Protein AF-A0A133Y634-F1 (afdb_monomer_lite)

Foldseek 3Di:
DDDDDDPPDPPPDFFFEFEPFQVQQVVLLVLVCLLVVDPLQVQVNVQQDDDGGTTDQRDPVSVCVSCVVPDDDPLRVLVSLLVNCRGGPRFYQYEYEAEVFAWDDPVRLVQVQVQLCVVPVVVSRSVVLWDWDQDPVRDIDTTDHPVSQCVVFNQKDKAADPRWIYIYGYDDDDLVSSLRCQLHRRQQGHCSPVVHDPLLSLLLSLLSSLSSCVSNVHDHDPCCVGVCRVSRDPSPDHHDRD

Structure (mmCIF, N/CA/C/O backbone):
data_AF-A0A133Y634-F1
#
_entry.id   AF-A0A133Y634-F1
#
loop_
_atom_site.group_PDB
_atom_site.id
_atom_site.type_symbol
_atom_site.label_atom_id
_atom_site.label_alt_id
_atom_site.label_comp_id
_atom_site.label_asym_id
_atom_site.label_entity_id
_atom_site.label_seq_id
_atom_site.pdbx_PDB_ins_code
_atom_site.Cartn_x
_atom_site.Cartn_y
_atom_site.Cartn_z
_atom_site.occupancy
_atom_site.B_iso_or_equiv
_atom_site.auth_seq_id
_atom_site.auth_comp_id
_atom_site.auth_asym_id
_atom_site.auth_atom_id
_atom_site.pdbx_PDB_model_num
ATOM 1 N N . ASN A 1 1 ? 17.741 27.604 36.434 1.00 35.81 1 ASN A N 1
ATOM 2 C CA . ASN A 1 1 ? 18.240 27.546 35.042 1.00 35.81 1 ASN A CA 1
ATOM 3 C C . ASN A 1 1 ? 18.852 26.186 34.753 1.00 35.81 1 ASN A C 1
ATOM 5 O O . ASN A 1 1 ? 20.051 26.014 34.918 1.00 35.81 1 ASN A O 1
ATOM 9 N N . LYS A 1 2 ? 18.028 25.205 34.372 1.00 33.44 2 LYS A N 1
ATOM 10 C CA . LYS A 1 2 ? 18.503 23.986 33.708 1.00 33.44 2 LYS A CA 1
ATOM 11 C C . LYS A 1 2 ? 18.069 24.103 32.255 1.00 33.44 2 LYS A C 1
ATOM 13 O O . LYS A 1 2 ? 16.879 24.191 31.979 1.00 33.44 2 LYS A O 1
ATOM 18 N N . VAL A 1 3 ? 19.063 24.231 31.389 1.00 32.00 3 VAL A N 1
ATOM 19 C CA . VAL A 1 3 ? 18.927 24.340 29.939 1.00 32.00 3 VAL A CA 1
ATOM 20 C C . VAL A 1 3 ? 18.350 23.020 29.429 1.00 32.00 3 VAL A C 1
ATOM 22 O O . VAL A 1 3 ? 18.918 21.959 29.684 1.00 32.00 3 VAL A O 1
ATOM 25 N N . LEU A 1 4 ? 17.186 23.094 28.785 1.00 33.16 4 LEU A N 1
ATOM 26 C CA . LEU A 1 4 ? 16.611 22.005 27.998 1.00 33.16 4 LEU A CA 1
ATOM 27 C C . LEU A 1 4 ? 17.455 21.850 26.724 1.00 33.16 4 LEU A C 1
ATOM 29 O O . LEU A 1 4 ? 17.816 22.873 26.141 1.00 33.16 4 LEU A O 1
ATOM 33 N N . PRO A 1 5 ? 17.790 20.628 26.283 1.00 36.97 5 PRO A N 1
ATOM 34 C CA . PRO A 1 5 ? 18.444 20.453 24.998 1.00 36.97 5 PRO A CA 1
ATOM 35 C C . PRO A 1 5 ? 17.450 20.738 23.867 1.00 36.97 5 PRO A C 1
ATOM 37 O O . PRO A 1 5 ? 16.329 20.227 23.862 1.00 36.97 5 PRO A O 1
ATOM 40 N N . ASP A 1 6 ? 17.900 21.567 22.928 1.00 36.06 6 ASP A N 1
ATOM 41 C CA . ASP A 1 6 ? 17.239 21.918 21.676 1.00 36.06 6 ASP A CA 1
ATOM 42 C C . ASP A 1 6 ? 16.708 20.680 20.941 1.00 36.06 6 ASP A C 1
ATOM 44 O O . ASP A 1 6 ? 17.472 19.876 20.406 1.00 36.06 6 ASP A O 1
ATOM 48 N N . SER A 1 7 ? 15.386 20.565 20.825 1.00 37.94 7 SER A N 1
ATOM 49 C CA . SER A 1 7 ? 14.744 19.724 19.814 1.00 37.94 7 SER A CA 1
ATOM 50 C C . SER A 1 7 ? 14.413 20.567 18.582 1.00 37.94 7 SER A C 1
ATOM 52 O O . SER A 1 7 ? 13.257 20.692 18.190 1.00 37.94 7 SER A O 1
ATOM 54 N N . ASN A 1 8 ? 15.438 21.169 17.981 1.00 40.62 8 ASN A N 1
ATOM 55 C CA . ASN A 1 8 ? 15.372 21.722 16.632 1.00 40.62 8 ASN A CA 1
ATOM 56 C C . ASN A 1 8 ? 16.410 21.006 15.775 1.00 40.62 8 ASN A C 1
ATOM 58 O O . ASN A 1 8 ? 17.458 21.541 15.432 1.00 40.62 8 ASN A O 1
ATOM 62 N N . ASN A 1 9 ? 16.091 19.762 15.431 1.00 31.31 9 ASN A N 1
ATOM 63 C CA . ASN A 1 9 ? 16.660 19.130 14.256 1.00 31.31 9 ASN A CA 1
ATOM 64 C C . ASN A 1 9 ? 15.490 18.652 13.400 1.00 31.31 9 ASN A C 1
ATOM 66 O O . ASN A 1 9 ? 15.048 17.508 13.474 1.00 31.31 9 ASN A O 1
ATOM 70 N N . SER A 1 10 ? 14.919 19.599 12.658 1.00 35.72 10 SER A N 1
ATOM 71 C CA . SER A 1 10 ? 14.041 19.311 11.536 1.00 35.72 10 SER A CA 1
ATOM 72 C C . SER A 1 10 ? 14.818 18.452 10.542 1.00 35.72 10 SER A C 1
ATOM 74 O O . SER A 1 10 ? 15.654 18.978 9.810 1.00 35.72 10 SER A O 1
ATOM 76 N N . ASP A 1 11 ? 14.562 17.149 10.517 1.00 34.59 11 ASP A N 1
ATOM 77 C CA . ASP A 1 11 ? 14.877 16.329 9.350 1.00 34.59 11 ASP A CA 1
ATOM 78 C C . ASP A 1 11 ? 13.821 16.645 8.273 1.00 34.59 11 ASP A C 1
ATOM 80 O O . ASP A 1 11 ? 12.655 16.289 8.453 1.00 34.59 11 ASP A O 1
ATOM 84 N N . PRO A 1 12 ? 14.144 17.361 7.178 1.00 42.81 12 PRO A N 1
ATOM 85 C CA . PRO A 1 12 ? 13.119 17.868 6.271 1.00 42.81 12 PRO A CA 1
ATOM 86 C C . PRO A 1 12 ? 12.678 16.855 5.201 1.00 42.81 12 PRO A C 1
ATOM 88 O O . PRO A 1 12 ? 11.914 17.238 4.311 1.00 42.81 12 PRO A O 1
ATOM 91 N N . THR A 1 13 ? 13.173 15.603 5.185 1.00 47.81 13 THR A N 1
ATOM 92 C CA . THR A 1 13 ? 13.017 14.743 3.984 1.00 47.81 13 THR A CA 1
ATOM 93 C C . THR A 1 13 ? 12.757 13.240 4.177 1.00 47.81 13 THR A C 1
ATOM 95 O O . THR A 1 13 ? 12.711 12.521 3.173 1.00 47.81 13 THR A O 1
ATOM 98 N N . GLY A 1 14 ? 12.532 12.743 5.392 1.00 45.09 14 GLY A N 1
ATOM 99 C CA . GLY A 1 14 ? 12.068 11.365 5.639 1.00 45.09 14 GLY A CA 1
ATOM 100 C C . GLY A 1 14 ? 10.771 11.343 6.446 1.00 45.09 14 GLY A C 1
ATOM 101 O O . GLY A 1 14 ? 10.411 12.379 6.992 1.00 45.09 14 GLY A O 1
ATOM 102 N N . MET A 1 15 ? 10.154 10.165 6.603 1.00 61.72 15 MET A N 1
ATOM 103 C CA . MET A 1 15 ? 9.086 9.858 7.579 1.00 61.72 15 MET A CA 1
ATOM 104 C C . MET A 1 15 ? 7.637 10.159 7.123 1.00 61.72 15 MET A C 1
ATOM 106 O O . MET A 1 15 ? 7.089 11.187 7.511 1.00 61.72 15 MET A O 1
ATOM 110 N N . GLU A 1 16 ? 7.020 9.305 6.281 1.00 81.69 16 GLU A N 1
ATOM 111 C CA . GLU A 1 16 ? 5.592 9.434 5.886 1.00 81.69 16 GLU A CA 1
ATOM 112 C C . GLU A 1 16 ? 5.073 8.298 4.973 1.00 81.69 16 GLU A C 1
ATOM 114 O O . GLU A 1 16 ? 5.822 7.689 4.201 1.00 81.69 16 GLU A O 1
ATOM 119 N N . ILE A 1 17 ? 3.742 8.144 4.932 1.00 95.31 17 ILE A N 1
ATOM 120 C CA . ILE A 1 17 ? 3.046 7.657 3.731 1.00 95.31 17 ILE A CA 1
ATOM 121 C C . ILE A 1 17 ? 2.967 8.792 2.702 1.00 95.31 17 ILE A C 1
ATOM 123 O O . ILE A 1 17 ? 2.581 9.922 3.023 1.00 95.31 17 ILE A O 1
ATOM 127 N N . ARG A 1 18 ? 3.263 8.492 1.435 1.00 95.75 18 ARG A N 1
ATOM 128 C CA . ARG A 1 18 ? 3.087 9.442 0.329 1.00 95.75 18 ARG A CA 1
ATOM 129 C C . ARG A 1 18 ? 2.609 8.768 -0.950 1.00 95.75 18 ARG A C 1
ATOM 131 O O . ARG A 1 18 ? 3.054 7.680 -1.293 1.00 95.75 18 ARG A O 1
ATOM 138 N N . GLY A 1 19 ? 1.780 9.473 -1.704 1.00 97.44 19 GLY A N 1
ATOM 139 C CA . GLY A 1 19 ? 1.535 9.136 -3.099 1.00 97.44 19 GLY A CA 1
ATOM 140 C C . GLY A 1 19 ? 2.745 9.477 -3.969 1.00 97.44 19 GLY A C 1
ATOM 141 O O . GLY A 1 19 ? 3.498 10.423 -3.679 1.00 97.44 19 GLY A O 1
ATOM 142 N N . VAL A 1 20 ? 2.935 8.741 -5.063 1.00 97.19 20 VAL A N 1
ATOM 143 C CA . VAL A 1 20 ? 3.843 9.162 -6.140 1.00 97.19 20 VAL A CA 1
ATOM 144 C C . VAL A 1 20 ? 3.370 10.504 -6.706 1.00 97.19 20 VAL A C 1
ATOM 146 O O . VAL A 1 20 ? 4.166 11.454 -6.790 1.00 97.19 20 VAL A O 1
ATOM 149 N N . THR A 1 21 ? 2.062 10.618 -6.940 1.00 97.12 21 THR A N 1
ATOM 150 C CA . THR A 1 21 ? 1.314 11.838 -7.256 1.00 97.12 21 THR A CA 1
ATOM 151 C C . THR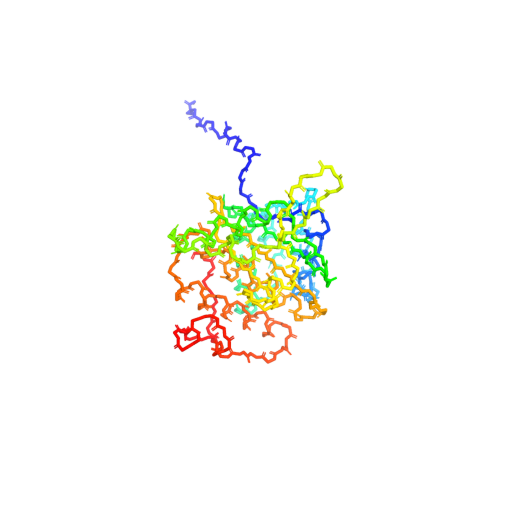 A 1 21 ? 0.392 12.259 -6.101 1.00 97.12 21 THR A C 1
ATOM 153 O O . THR A 1 21 ? 0.239 11.565 -5.096 1.00 97.12 21 THR A O 1
ATOM 156 N N . LYS A 1 22 ? -0.240 13.436 -6.224 1.00 97.12 22 LYS A N 1
ATOM 157 C CA . LYS A 1 22 ? -1.298 13.860 -5.289 1.00 97.12 22 LYS A CA 1
ATOM 158 C C . LYS A 1 22 ? -2.532 12.956 -5.385 1.00 97.12 22 LYS A C 1
ATOM 160 O O . LYS A 1 22 ? -3.117 12.658 -4.352 1.00 97.12 22 LYS A O 1
ATOM 165 N N . SER A 1 23 ? -2.875 12.513 -6.597 1.00 96.94 23 SER A N 1
ATOM 166 C CA . SER A 1 23 ? -4.019 11.629 -6.837 1.00 96.94 23 SER A CA 1
ATOM 167 C C . SER A 1 23 ? -3.840 10.299 -6.114 1.00 96.94 23 SER A C 1
ATOM 169 O O . SER A 1 23 ? -4.759 9.869 -5.436 1.00 96.94 23 SER A O 1
ATOM 171 N N . ASP A 1 24 ? -2.641 9.709 -6.146 1.00 97.44 24 ASP A N 1
ATOM 172 C CA . ASP A 1 24 ? -2.362 8.452 -5.431 1.00 97.44 24 ASP A CA 1
ATOM 173 C C . ASP A 1 24 ? -2.570 8.588 -3.916 1.00 97.44 24 ASP A C 1
ATOM 175 O O . ASP A 1 24 ? -3.093 7.695 -3.250 1.00 97.44 24 ASP A O 1
ATOM 179 N N . ALA A 1 25 ? -2.167 9.731 -3.352 1.00 97.81 25 ALA A N 1
ATOM 180 C CA . ALA A 1 25 ? -2.349 10.005 -1.932 1.00 97.81 25 ALA A CA 1
ATOM 181 C C . ALA A 1 25 ? -3.832 10.206 -1.576 1.00 97.81 25 ALA A C 1
ATOM 183 O O . ALA A 1 25 ? -4.292 9.722 -0.542 1.00 97.81 25 ALA A O 1
ATOM 184 N N . GLU A 1 26 ? -4.579 10.914 -2.426 1.00 97.62 26 GLU A N 1
ATOM 185 C CA . GLU A 1 26 ? -6.028 11.097 -2.282 1.00 97.62 26 GLU A CA 1
ATOM 186 C C . GLU A 1 26 ? -6.776 9.769 -2.422 1.00 97.62 26 GLU A C 1
ATOM 188 O O . GLU A 1 26 ? -7.716 9.509 -1.671 1.00 97.62 26 GLU A O 1
ATOM 193 N N . GLU A 1 27 ? -6.313 8.902 -3.317 1.00 96.62 27 GLU A N 1
ATOM 194 C CA . GLU A 1 27 ? -6.894 7.593 -3.553 1.00 96.62 27 GLU A CA 1
ATOM 195 C C . GLU A 1 27 ? -6.665 6.647 -2.371 1.00 96.62 27 GLU A C 1
ATOM 197 O O . GLU A 1 27 ? -7.626 6.073 -1.858 1.00 96.62 27 GLU A O 1
ATOM 202 N N . PHE A 1 28 ? -5.444 6.588 -1.829 1.00 97.56 28 PHE A N 1
ATOM 203 C CA . PHE A 1 28 ? -5.196 5.838 -0.595 1.00 97.56 28 PHE A CA 1
ATOM 204 C C . PHE A 1 28 ? -5.969 6.408 0.601 1.00 97.56 28 PHE A C 1
ATOM 206 O O . PHE A 1 28 ? -6.501 5.659 1.418 1.00 97.56 28 PHE A O 1
ATOM 213 N N . LYS A 1 29 ? -6.103 7.737 0.699 1.00 97.81 29 LYS A N 1
ATOM 214 C CA . LYS A 1 29 ? -6.944 8.356 1.733 1.00 97.81 29 LYS A CA 1
ATOM 215 C C . LYS A 1 29 ? -8.406 7.913 1.590 1.00 97.81 29 LYS A C 1
ATOM 217 O O . LYS A 1 29 ? -9.046 7.630 2.601 1.00 97.81 29 LYS A O 1
ATOM 222 N N . SER A 1 30 ? -8.934 7.837 0.369 1.00 97.12 30 SER A N 1
ATOM 223 C CA . SER A 1 30 ? -10.288 7.330 0.115 1.00 97.12 30 SER A CA 1
ATOM 224 C C . SER A 1 30 ? -10.443 5.875 0.563 1.00 97.12 30 SER A C 1
ATOM 226 O O . SER A 1 30 ? -11.443 5.540 1.198 1.00 97.12 30 SER A O 1
ATOM 228 N N . ASP A 1 31 ? -9.448 5.029 0.301 1.00 97.50 31 ASP A N 1
ATOM 229 C CA . ASP A 1 31 ? -9.450 3.627 0.734 1.00 97.50 31 ASP A CA 1
ATOM 230 C C . ASP A 1 31 ? -9.473 3.512 2.264 1.00 97.50 31 ASP A C 1
ATOM 232 O O . ASP A 1 31 ? -10.279 2.773 2.829 1.00 97.50 31 ASP A O 1
ATOM 236 N N . VAL A 1 32 ? -8.667 4.321 2.954 1.00 98.12 32 VAL A N 1
ATOM 237 C CA . VAL A 1 32 ? -8.680 4.414 4.420 1.00 98.12 32 VAL A CA 1
ATOM 238 C C . VAL A 1 32 ? -10.047 4.874 4.943 1.00 98.12 32 VAL A C 1
ATOM 240 O O . VAL A 1 32 ? -10.568 4.311 5.906 1.00 98.12 32 VAL A O 1
ATOM 243 N N . HIS A 1 33 ? -10.664 5.872 4.304 1.00 97.94 33 HIS A N 1
ATOM 244 C CA . HIS A 1 33 ? -11.992 6.367 4.683 1.00 97.94 33 HIS A CA 1
ATOM 245 C C . HIS A 1 33 ? -13.103 5.337 4.463 1.00 97.94 33 HIS A C 1
ATOM 247 O O . HIS A 1 33 ? -14.088 5.358 5.206 1.00 97.94 33 HIS A O 1
ATOM 253 N N . LEU A 1 34 ? -12.955 4.468 3.459 1.00 97.31 34 LEU A N 1
ATOM 254 C CA . LEU A 1 34 ? -13.855 3.348 3.203 1.00 97.31 34 LEU A CA 1
ATOM 255 C C . LEU A 1 34 ? -13.721 2.276 4.291 1.00 97.31 34 LEU A C 1
ATOM 257 O O . LEU A 1 34 ? -14.735 1.776 4.778 1.00 97.31 34 LEU A O 1
ATOM 261 N N . ILE A 1 35 ? -12.489 1.944 4.690 1.00 98.19 35 ILE A N 1
ATOM 262 C CA . ILE A 1 35 ? -12.214 0.960 5.748 1.00 98.19 35 ILE A CA 1
ATOM 263 C C . ILE A 1 35 ? -12.728 1.463 7.103 1.00 98.19 35 ILE A C 1
ATOM 265 O O . ILE A 1 35 ? -13.396 0.725 7.823 1.00 98.19 35 ILE A O 1
ATOM 269 N N . LEU A 1 36 ? -12.506 2.742 7.410 1.00 98.00 36 LEU A N 1
ATOM 270 C CA . LEU A 1 36 ? -13.036 3.434 8.592 1.00 98.00 36 LEU A CA 1
ATOM 271 C C . LEU A 1 36 ? -14.399 4.090 8.303 1.00 98.00 36 LEU A C 1
ATOM 273 O O . LEU A 1 36 ? -14.657 5.222 8.705 1.00 98.00 36 LEU A O 1
ATOM 277 N N . GLY A 1 37 ? -15.260 3.400 7.550 1.00 97.12 37 GLY A N 1
ATOM 278 C CA . GLY A 1 37 ? -16.506 3.960 7.023 1.00 97.12 37 GLY A CA 1
ATOM 279 C C . GLY A 1 37 ? -17.592 4.246 8.065 1.00 97.12 37 GLY A C 1
ATOM 280 O O . GLY A 1 37 ? -18.489 5.043 7.790 1.00 97.12 37 GLY A O 1
ATOM 281 N N . ASP A 1 38 ? -17.525 3.606 9.235 1.00 97.88 38 ASP A N 1
ATOM 282 C CA . ASP A 1 38 ? -18.484 3.801 10.326 1.00 97.88 38 ASP A CA 1
ATOM 283 C C . ASP A 1 38 ? -18.414 5.237 10.873 1.00 97.88 38 ASP A C 1
ATOM 285 O O . ASP A 1 38 ? -17.330 5.774 11.108 1.00 97.88 38 ASP A O 1
ATOM 289 N N . SER A 1 39 ? -19.576 5.853 11.110 1.00 97.81 39 SER A N 1
ATOM 290 C CA . SER A 1 39 ? -19.689 7.223 11.629 1.00 97.81 39 SER A CA 1
ATOM 291 C C . SER A 1 39 ? -18.975 7.435 12.965 1.00 97.81 39 SER A C 1
ATOM 293 O O . SER A 1 39 ? -18.550 8.549 13.265 1.00 97.81 39 SER A O 1
ATOM 295 N N . LYS A 1 40 ? -18.775 6.379 13.768 1.00 98.00 40 LYS A N 1
ATOM 296 C CA . LYS A 1 40 ? -18.008 6.494 15.020 1.00 98.00 40 LYS A CA 1
ATOM 297 C C . LYS A 1 40 ? -16.545 6.913 14.796 1.00 98.00 40 LYS A C 1
ATOM 299 O O . LYS A 1 40 ? -15.892 7.342 15.739 1.00 98.00 40 LYS A O 1
ATOM 304 N N . PHE A 1 41 ? -16.039 6.816 13.564 1.00 98.62 41 PHE A N 1
ATOM 305 C CA . PHE A 1 41 ? -14.682 7.209 13.184 1.00 98.62 41 PHE A CA 1
ATOM 306 C C . PHE A 1 41 ? -14.594 8.573 12.482 1.00 98.62 41 PHE A C 1
ATOM 308 O O . PHE A 1 41 ? -13.539 8.906 11.945 1.00 98.62 41 PHE A O 1
ATOM 315 N N . ASP A 1 42 ? -15.649 9.393 12.481 1.00 98.44 42 ASP A N 1
ATOM 316 C CA . ASP A 1 42 ? -15.648 10.702 11.804 1.00 98.44 42 ASP A CA 1
ATOM 317 C C . ASP A 1 42 ? -14.527 11.637 12.289 1.00 98.44 42 ASP A C 1
ATOM 319 O O . ASP A 1 42 ? -13.824 12.254 11.478 1.00 98.44 42 ASP A O 1
ATOM 323 N N . ASN A 1 43 ? -14.291 11.683 13.603 1.00 98.31 43 ASN A N 1
ATOM 324 C CA . ASN A 1 43 ? -13.211 12.481 14.187 1.00 98.31 43 ASN A CA 1
ATOM 325 C C . ASN A 1 43 ? -11.833 11.950 13.774 1.00 98.31 43 ASN A C 1
ATOM 327 O O . ASN A 1 43 ? -10.976 12.727 13.357 1.00 98.31 43 ASN A O 1
ATOM 331 N N . LEU A 1 44 ? -11.638 10.627 13.802 1.00 98.31 44 LEU A N 1
ATOM 332 C CA . LEU A 1 44 ? -10.390 10.001 13.361 1.00 98.31 44 LEU A CA 1
ATOM 333 C C . LEU A 1 44 ? -10.120 10.281 11.877 1.00 98.31 44 LEU A C 1
ATOM 335 O O . LEU A 1 44 ? -9.023 10.709 11.521 1.00 98.31 44 LEU A O 1
ATOM 339 N N . ARG A 1 45 ? -11.122 10.107 11.006 1.00 98.38 45 ARG A N 1
ATOM 340 C CA . ARG A 1 45 ? -11.008 10.404 9.568 1.00 98.38 45 ARG A CA 1
ATOM 341 C C . ARG A 1 45 ? -10.660 11.866 9.300 1.00 98.38 45 ARG A C 1
ATOM 343 O O . ARG A 1 45 ? -9.945 12.160 8.345 1.00 98.38 45 ARG A O 1
ATOM 350 N N . SER A 1 46 ? -11.105 12.780 10.158 1.00 97.94 46 SER A N 1
ATOM 351 C CA . SER A 1 46 ? -10.774 14.205 10.048 1.00 97.94 46 SER A CA 1
ATOM 352 C C . SER A 1 46 ? -9.292 14.504 10.314 1.00 97.94 46 SER A C 1
ATOM 354 O O . SER A 1 46 ? -8.768 15.478 9.773 1.00 97.94 46 SER A O 1
ATOM 356 N N . LEU A 1 47 ? -8.587 13.653 11.071 1.00 97.81 47 LEU A N 1
ATOM 357 C CA . LEU A 1 47 ? -7.136 13.772 11.284 1.00 97.81 47 LEU A CA 1
ATOM 358 C C . LEU A 1 47 ? -6.316 13.321 10.066 1.00 97.81 47 LEU A C 1
ATOM 360 O O . LEU A 1 47 ? -5.177 13.757 9.885 1.00 97.81 47 LEU A O 1
ATOM 364 N N . ILE A 1 48 ? -6.891 12.473 9.209 1.00 97.25 48 ILE A N 1
ATOM 365 C CA . ILE A 1 48 ? -6.225 11.895 8.037 1.00 97.25 48 ILE A CA 1
ATOM 366 C C . ILE A 1 48 ? -6.162 12.962 6.942 1.00 97.25 48 ILE A C 1
ATOM 368 O O . ILE A 1 48 ? -7.059 13.125 6.109 1.00 97.25 48 ILE A O 1
ATOM 372 N N . SER A 1 49 ? -5.092 13.749 6.963 1.00 95.81 49 SER A N 1
ATOM 373 C CA . SER A 1 49 ? -4.930 14.928 6.114 1.00 95.81 49 SER A CA 1
ATOM 374 C C . SER A 1 49 ? -3.695 14.832 5.222 1.00 95.81 49 SER A C 1
ATOM 376 O O . SER A 1 49 ? -2.736 14.118 5.516 1.00 95.81 49 SER A O 1
ATOM 378 N N . LEU A 1 50 ? -3.745 15.547 4.095 1.00 96.25 50 LEU A N 1
ATOM 379 C CA . LEU A 1 50 ? -2.684 15.569 3.094 1.00 96.25 50 LEU A CA 1
ATOM 380 C C . LEU A 1 50 ? -2.075 16.967 2.983 1.00 96.25 50 LEU A C 1
ATOM 382 O O . LEU A 1 50 ? -2.797 17.964 2.935 1.00 96.25 50 LEU A O 1
ATOM 386 N N . LYS A 1 51 ? -0.751 17.037 2.830 1.00 94.94 51 LYS A N 1
ATOM 387 C CA . LYS A 1 51 ? -0.034 18.228 2.356 1.00 94.94 51 LYS A CA 1
ATOM 388 C C . LYS A 1 51 ? 0.619 17.906 1.016 1.00 94.94 51 LYS A C 1
ATOM 390 O O . LYS A 1 51 ? 1.675 17.277 0.947 1.00 94.94 51 LYS A O 1
ATOM 395 N N . GLY A 1 52 ? -0.032 18.315 -0.071 1.00 95.56 52 GLY A N 1
ATOM 396 C CA . GLY A 1 52 ? 0.341 17.864 -1.411 1.00 95.56 52 GLY A CA 1
ATOM 397 C C . GLY A 1 52 ? 0.114 16.358 -1.534 1.00 95.56 52 GLY A C 1
ATOM 398 O O . GLY A 1 52 ? -1.010 15.904 -1.374 1.00 95.56 52 GLY A O 1
ATOM 399 N N . LYS A 1 53 ? 1.180 15.594 -1.782 1.00 95.81 53 LYS A N 1
ATOM 400 C CA . LYS A 1 53 ? 1.137 14.128 -1.927 1.00 95.81 53 LYS A CA 1
ATOM 401 C C . LYS A 1 53 ? 1.457 13.341 -0.650 1.00 95.81 53 LYS A C 1
ATOM 403 O O . LYS A 1 53 ? 1.680 12.140 -0.717 1.00 95.81 53 LYS A O 1
ATOM 408 N N . LYS A 1 54 ? 1.565 14.019 0.493 1.00 95.75 54 LYS A N 1
ATOM 409 C CA . LYS A 1 54 ? 2.089 13.460 1.746 1.00 95.75 54 LYS A CA 1
ATOM 410 C C . LYS A 1 54 ? 0.999 13.392 2.801 1.00 95.75 54 LYS A C 1
ATOM 412 O O . LYS A 1 54 ? 0.320 14.401 3.000 1.00 95.75 54 LYS A O 1
ATOM 417 N N . PHE A 1 55 ? 0.884 12.274 3.508 1.00 96.75 55 PHE A N 1
ATOM 418 C CA . PHE A 1 55 ? 0.071 12.203 4.721 1.00 96.75 55 PHE A CA 1
ATOM 419 C C . PHE A 1 55 ? 0.731 13.026 5.825 1.00 96.75 55 PHE A C 1
ATOM 421 O O . PHE A 1 55 ? 1.953 13.051 5.953 1.00 96.75 55 PHE A O 1
ATOM 428 N N . GLN A 1 56 ? -0.068 13.778 6.576 1.00 95.31 56 GLN A N 1
ATOM 429 C CA . GLN A 1 56 ? 0.419 14.476 7.761 1.00 95.31 56 GLN A CA 1
ATOM 430 C C . GLN A 1 56 ? 0.439 13.525 8.950 1.00 95.31 56 GLN A C 1
ATOM 432 O O . GLN A 1 56 ? -0.435 12.671 9.081 1.00 95.31 56 GLN A O 1
ATOM 437 N N . GLN A 1 57 ? 1.439 13.703 9.811 1.00 94.19 57 GLN A N 1
ATOM 438 C CA . GLN A 1 57 ? 1.526 12.972 11.066 1.00 94.19 57 GLN A CA 1
ATOM 439 C C . GLN A 1 57 ? 0.275 13.201 11.910 1.00 94.19 57 GLN A C 1
ATOM 441 O O . GLN A 1 57 ? -0.292 14.297 11.919 1.00 94.19 57 GLN A O 1
ATOM 446 N N . ILE A 1 58 ? -0.116 12.165 12.643 1.00 95.00 58 ILE A N 1
ATOM 447 C CA . ILE A 1 58 ? -1.236 12.205 13.577 1.00 95.00 58 ILE A CA 1
ATOM 448 C C . ILE A 1 58 ? -0.641 12.261 14.987 1.00 95.00 58 ILE A C 1
ATOM 450 O O . ILE A 1 58 ? -0.083 11.258 15.434 1.00 95.00 58 ILE A O 1
ATOM 454 N N . PRO A 1 59 ? -0.711 13.406 15.691 1.00 94.19 59 PRO A N 1
ATOM 455 C CA . PRO A 1 59 ? -0.207 13.506 17.056 1.00 94.19 59 PRO A CA 1
ATOM 456 C C . PRO A 1 59 ? -0.966 12.577 18.008 1.00 94.19 59 PRO A C 1
ATOM 458 O O . PRO A 1 59 ? -2.192 12.495 17.931 1.00 94.19 59 PRO A O 1
ATOM 461 N N . ASP A 1 60 ? -0.261 11.965 18.963 1.00 93.25 60 ASP A N 1
ATOM 462 C CA . ASP A 1 60 ? -0.854 11.032 19.935 1.00 93.25 60 ASP A CA 1
ATOM 463 C C . ASP A 1 60 ? -2.036 11.645 20.705 1.00 93.25 60 ASP A C 1
ATOM 465 O O . ASP A 1 60 ? -3.052 10.985 20.903 1.00 93.25 60 ASP A O 1
ATOM 469 N N . ALA A 1 61 ? -1.937 12.924 21.090 1.00 96.00 61 ALA A N 1
ATOM 470 C CA . ALA A 1 61 ? -3.018 13.634 21.777 1.00 96.00 61 ALA A CA 1
ATOM 471 C C . ALA A 1 61 ? -4.264 13.794 20.890 1.00 96.00 61 ALA A C 1
ATOM 473 O O . ALA A 1 61 ? -5.371 13.518 21.333 1.00 96.00 61 ALA A O 1
ATOM 474 N N . ALA A 1 62 ? -4.083 14.160 19.617 1.00 97.25 62 ALA A N 1
ATOM 475 C CA . ALA A 1 62 ? -5.198 14.296 18.683 1.00 97.25 62 ALA A CA 1
ATOM 476 C C . ALA A 1 62 ? -5.862 12.941 18.401 1.00 97.25 62 ALA A C 1
ATOM 478 O O . ALA A 1 62 ? -7.084 12.865 18.304 1.00 97.25 62 ALA A O 1
ATOM 479 N N . LEU A 1 63 ? -5.068 11.866 18.298 1.00 97.38 63 LEU A N 1
ATOM 480 C CA . LEU A 1 63 ? -5.591 10.507 18.167 1.00 97.38 63 LEU A CA 1
ATOM 481 C C . LEU A 1 63 ? -6.405 10.093 19.398 1.00 97.38 63 LEU A C 1
ATOM 483 O O . LEU A 1 63 ? -7.484 9.530 19.238 1.00 97.38 63 LEU A O 1
ATOM 487 N N . ALA A 1 64 ? -5.896 10.368 20.603 1.00 97.50 64 ALA A N 1
ATOM 488 C CA . ALA A 1 64 ? -6.599 10.075 21.847 1.00 97.50 64 ALA A CA 1
ATOM 489 C C . ALA A 1 64 ? -7.940 10.820 21.915 1.00 97.50 64 ALA A C 1
ATOM 491 O O . ALA A 1 64 ? -8.964 10.189 22.159 1.00 97.50 64 ALA A O 1
ATOM 492 N N . ASP A 1 65 ? -7.948 12.118 21.600 1.00 98.31 65 ASP A N 1
ATOM 493 C CA . ASP A 1 65 ? -9.166 12.934 21.565 1.00 98.31 65 ASP A CA 1
ATOM 494 C C . ASP A 1 65 ? -10.170 12.422 20.516 1.00 98.31 65 ASP A C 1
ATOM 496 O O . ASP A 1 65 ? -11.372 12.367 20.765 1.00 98.31 65 ASP A O 1
ATOM 500 N N . ALA A 1 66 ? -9.695 12.003 19.337 1.00 98.06 66 ALA A N 1
ATOM 501 C CA . ALA A 1 66 ? -10.556 11.482 18.276 1.00 98.06 66 ALA A CA 1
ATOM 502 C C . ALA A 1 66 ? -11.178 10.112 18.590 1.00 98.06 66 ALA A C 1
ATOM 504 O O . ALA A 1 66 ? -12.172 9.748 17.957 1.00 98.06 66 ALA A O 1
ATOM 505 N N . LEU A 1 67 ? -10.596 9.359 19.527 1.00 97.94 67 LEU A N 1
ATOM 506 C CA . LEU A 1 67 ? -11.080 8.053 19.977 1.00 97.94 67 LEU A CA 1
ATOM 507 C C . LEU A 1 67 ? -11.781 8.110 21.342 1.00 97.94 67 LEU A C 1
ATOM 509 O O . LEU A 1 67 ? -12.252 7.074 21.817 1.00 97.94 67 LEU A O 1
ATOM 513 N N . ASP A 1 68 ? -11.886 9.284 21.970 1.00 97.62 68 ASP A N 1
ATOM 514 C CA . ASP A 1 68 ? -12.574 9.423 23.251 1.00 97.62 68 ASP A CA 1
ATOM 515 C C . ASP A 1 68 ? -14.054 9.028 23.126 1.00 97.62 68 ASP A C 1
ATOM 517 O O . ASP A 1 68 ? -14.769 9.441 22.210 1.00 97.62 68 ASP A O 1
ATOM 521 N N . GLY A 1 69 ? -14.508 8.150 24.022 1.00 96.69 69 GLY A N 1
ATOM 522 C CA . GLY A 1 69 ? -15.853 7.567 23.978 1.00 96.69 69 GLY A CA 1
ATOM 523 C C . GLY A 1 69 ? -16.139 6.615 22.801 1.00 96.69 69 GLY A C 1
ATOM 524 O O . GLY A 1 69 ? -17.245 6.072 22.728 1.00 96.69 69 GLY A O 1
ATOM 525 N N . VAL A 1 70 ? -15.183 6.357 21.898 1.00 97.94 70 VAL A N 1
ATOM 526 C CA . VAL A 1 70 ? -15.356 5.432 20.765 1.00 97.94 70 VAL A CA 1
ATOM 527 C C . VAL A 1 70 ? -15.041 4.002 21.205 1.00 97.94 70 VAL A C 1
ATOM 529 O O . VAL A 1 70 ? -13.929 3.679 21.611 1.00 97.94 70 VAL A O 1
ATOM 532 N N . THR A 1 71 ? -16.020 3.100 21.093 1.00 97.50 71 THR A N 1
ATOM 533 C CA . THR A 1 71 ? -15.785 1.665 21.326 1.00 97.50 71 THR A CA 1
ATOM 534 C C . THR A 1 71 ? -15.251 1.001 20.057 1.00 97.50 71 THR A C 1
ATOM 536 O O . THR A 1 71 ? -15.960 0.904 19.048 1.00 97.50 71 THR A O 1
ATOM 539 N N . CYS A 1 72 ? -14.018 0.506 20.129 1.00 97.06 72 CYS A N 1
ATOM 540 C CA . CYS A 1 72 ? -13.349 -0.209 19.046 1.00 97.06 72 CYS A CA 1
ATOM 541 C C . CYS A 1 72 ? -13.266 -1.714 19.338 1.00 97.06 72 CYS A C 1
ATOM 543 O O . CYS A 1 72 ? -12.935 -2.129 20.448 1.00 97.06 72 CYS A O 1
ATOM 545 N N . SER A 1 73 ? -13.524 -2.530 18.322 1.00 97.94 73 SER A N 1
ATOM 546 C CA . SER A 1 73 ? -13.157 -3.948 18.300 1.00 97.94 73 SER A CA 1
ATOM 547 C C . SER A 1 73 ? -11.640 -4.130 18.168 1.00 97.94 73 SER A C 1
ATOM 549 O O . SER A 1 73 ? -10.912 -3.191 17.835 1.00 97.94 73 SER A O 1
ATOM 551 N N . GLU A 1 74 ? -11.157 -5.355 18.392 1.00 97.56 74 GLU A N 1
ATOM 552 C CA . GLU A 1 74 ? -9.737 -5.691 18.215 1.00 97.56 74 GLU A CA 1
ATOM 553 C C . GLU A 1 74 ? -9.253 -5.429 16.782 1.00 97.56 74 GLU A C 1
ATOM 555 O O . GLU A 1 74 ? -8.175 -4.869 16.596 1.00 97.56 74 GLU A O 1
ATOM 560 N N . ASP A 1 75 ? -10.070 -5.758 15.777 1.00 98.31 75 ASP A N 1
ATOM 561 C CA . ASP A 1 75 ? -9.760 -5.488 14.370 1.00 98.31 75 ASP A CA 1
ATOM 562 C C . ASP A 1 75 ? -9.659 -3.980 14.093 1.00 98.31 75 ASP A C 1
ATOM 564 O O . ASP A 1 75 ? -8.707 -3.511 13.468 1.00 98.31 75 ASP A O 1
ATOM 568 N N . GLU A 1 76 ? -10.607 -3.189 14.597 1.00 98.56 76 GLU A N 1
ATOM 569 C CA . GLU A 1 76 ? -10.578 -1.734 14.414 1.00 98.56 76 GLU A CA 1
ATOM 570 C C . GLU A 1 76 ? -9.328 -1.125 15.059 1.00 98.56 76 GLU A C 1
ATOM 572 O O . GLU A 1 76 ? -8.608 -0.368 14.408 1.00 98.56 76 GLU A O 1
ATOM 577 N N . MET A 1 77 ? -9.001 -1.515 16.295 1.00 97.56 77 MET A N 1
ATOM 578 C CA . MET A 1 77 ? -7.784 -1.045 16.964 1.00 97.56 77 MET A CA 1
ATOM 579 C C . MET A 1 77 ? -6.507 -1.495 16.256 1.00 97.56 77 MET A C 1
ATOM 581 O O . MET A 1 77 ? -5.550 -0.718 16.181 1.00 97.56 77 MET A O 1
ATOM 585 N N . ALA A 1 78 ? -6.474 -2.720 15.728 1.00 98.06 78 ALA A N 1
ATOM 586 C CA . 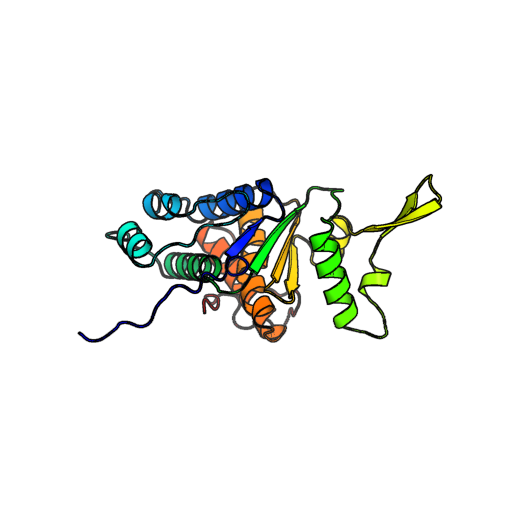ALA A 1 78 ? -5.333 -3.225 14.976 1.00 98.06 78 ALA A CA 1
ATOM 587 C C . ALA A 1 78 ? -5.113 -2.419 13.690 1.00 98.06 78 ALA A C 1
ATOM 589 O O . ALA A 1 78 ? -3.984 -2.010 13.420 1.00 98.06 78 ALA A O 1
ATOM 590 N N . TYR A 1 79 ? -6.180 -2.129 12.938 1.00 98.50 79 TYR A N 1
ATOM 591 C CA . TYR A 1 79 ? -6.083 -1.338 11.711 1.00 98.50 79 TYR A CA 1
ATOM 592 C C . TYR A 1 79 ? -5.674 0.109 11.998 1.00 98.50 79 TYR A C 1
ATOM 594 O O . TYR A 1 79 ? -4.757 0.622 11.356 1.00 98.50 79 TYR A O 1
ATOM 602 N N . ILE A 1 80 ? -6.289 0.748 13.000 1.00 98.00 80 ILE A N 1
ATOM 603 C CA . ILE A 1 80 ? -5.937 2.114 13.417 1.00 98.00 80 ILE A CA 1
ATOM 604 C C . ILE A 1 80 ? -4.467 2.175 13.838 1.00 98.00 80 ILE A C 1
ATOM 606 O O . ILE A 1 80 ? -3.737 3.057 13.389 1.00 98.00 80 ILE A O 1
ATOM 610 N N . SER A 1 81 ? -4.009 1.212 14.643 1.00 95.75 81 SER A N 1
ATOM 611 C CA . SER A 1 81 ? -2.610 1.141 15.074 1.00 95.75 81 SER A CA 1
ATOM 612 C C . SER A 1 81 ? -1.664 0.975 13.889 1.00 95.75 81 SER A C 1
ATOM 614 O O . SER A 1 81 ? -0.667 1.685 13.803 1.00 95.75 81 SER A O 1
ATOM 616 N N . LEU A 1 82 ? -1.978 0.066 12.962 1.00 95.69 82 LEU A N 1
ATOM 617 C CA . LEU A 1 82 ? -1.177 -0.178 11.765 1.00 95.69 82 LEU A CA 1
ATOM 618 C C . LEU A 1 82 ? -1.064 1.085 10.899 1.00 95.69 82 LEU A C 1
ATOM 620 O O . LEU A 1 82 ? 0.038 1.489 10.526 1.00 95.69 82 LEU A O 1
ATOM 624 N N . LEU A 1 83 ? -2.194 1.742 10.630 1.00 96.88 83 LEU A N 1
ATOM 625 C CA . LEU A 1 83 ? -2.256 2.966 9.838 1.00 96.88 83 LEU A CA 1
ATOM 626 C C . LEU A 1 83 ? -1.474 4.108 10.496 1.00 96.88 83 LEU A C 1
ATOM 628 O O . LEU A 1 83 ? -0.613 4.702 9.850 1.00 96.88 83 LEU A O 1
ATOM 632 N N . VAL A 1 84 ? -1.744 4.407 11.771 1.00 94.88 84 VAL A N 1
ATOM 633 C CA . VAL A 1 84 ? -1.091 5.513 12.490 1.00 94.88 84 VAL A CA 1
ATOM 634 C C . VAL A 1 84 ? 0.409 5.268 12.610 1.00 94.88 84 VAL A C 1
ATOM 636 O O . VAL A 1 84 ? 1.188 6.179 12.339 1.00 94.88 84 VAL A O 1
ATOM 639 N N . ASN A 1 85 ? 0.834 4.046 12.949 1.00 91.88 85 ASN A N 1
ATOM 640 C CA . ASN A 1 85 ? 2.259 3.722 13.037 1.00 91.88 85 ASN A CA 1
ATOM 641 C C . ASN A 1 85 ? 2.955 3.865 11.680 1.00 91.88 85 ASN A C 1
ATOM 643 O O . ASN A 1 85 ? 4.109 4.273 11.650 1.00 91.88 85 ASN A O 1
ATOM 647 N N . THR A 1 86 ? 2.268 3.573 10.572 1.00 93.38 86 THR A N 1
ATOM 648 C CA . THR A 1 86 ? 2.826 3.751 9.221 1.00 93.38 86 THR A CA 1
ATOM 649 C C . THR A 1 86 ? 2.849 5.227 8.804 1.00 93.38 86 THR A C 1
ATOM 651 O O . THR A 1 86 ? 3.825 5.685 8.219 1.00 93.38 86 THR A O 1
ATOM 654 N N . ILE A 1 87 ? 1.818 6.013 9.141 1.00 94.19 87 ILE A N 1
ATOM 655 C CA . ILE A 1 87 ? 1.799 7.469 8.903 1.00 94.19 87 ILE A CA 1
ATOM 656 C C . ILE A 1 87 ? 2.917 8.167 9.690 1.00 94.19 87 ILE A C 1
ATOM 658 O O . ILE A 1 87 ? 3.592 9.045 9.155 1.00 94.19 87 ILE A O 1
ATOM 662 N N . ASN A 1 88 ? 3.115 7.769 10.948 1.00 91.94 88 ASN A N 1
ATOM 663 C CA . ASN A 1 88 ? 4.099 8.350 11.862 1.00 91.94 88 ASN A CA 1
ATOM 664 C C . ASN A 1 88 ? 5.466 7.638 11.814 1.00 91.94 88 ASN A C 1
ATOM 666 O O . ASN A 1 88 ? 6.359 7.978 12.594 1.00 91.94 88 ASN A O 1
ATOM 670 N N . SER A 1 89 ? 5.632 6.637 10.944 1.00 88.38 89 SER A N 1
ATOM 671 C CA . SER A 1 89 ? 6.866 5.858 10.818 1.00 88.38 89 SER A CA 1
ATOM 672 C C . SER A 1 89 ? 8.008 6.733 10.300 1.00 88.38 89 SER A C 1
ATOM 674 O O . SER A 1 89 ? 7.796 7.760 9.653 1.00 88.38 89 SER A O 1
ATOM 676 N N . LYS A 1 90 ? 9.249 6.332 10.608 1.00 87.75 90 LYS A N 1
ATOM 677 C CA . LYS A 1 90 ? 10.446 7.049 10.147 1.00 87.75 90 LYS A CA 1
ATOM 678 C C . LYS A 1 90 ? 10.790 6.743 8.687 1.00 87.75 90 LYS A C 1
ATOM 680 O O . LYS A 1 90 ? 11.570 7.450 8.046 1.00 87.75 90 LYS A O 1
ATOM 685 N N . GLU A 1 91 ? 10.229 5.666 8.175 1.00 92.00 91 GLU A N 1
ATOM 686 C CA . GLU A 1 91 ? 10.419 5.169 6.834 1.00 92.00 91 GLU A CA 1
ATOM 687 C C . GLU A 1 91 ? 9.477 5.889 5.851 1.00 92.00 91 GLU A C 1
ATOM 689 O O . GLU A 1 91 ? 8.518 6.566 6.224 1.00 92.00 91 GLU A O 1
ATOM 694 N N . VAL A 1 92 ? 9.802 5.819 4.562 1.00 93.88 92 VAL A N 1
ATOM 695 C CA . VAL A 1 92 ? 8.995 6.402 3.487 1.00 93.88 92 VAL A CA 1
ATOM 696 C C . VAL A 1 92 ? 8.243 5.289 2.776 1.00 93.88 92 VAL A C 1
ATOM 698 O O . VAL A 1 92 ? 8.850 4.473 2.079 1.00 93.88 92 VAL A O 1
ATOM 701 N N . HIS A 1 93 ? 6.922 5.301 2.905 1.00 96.69 93 HIS A N 1
ATOM 702 C CA . HIS A 1 93 ? 6.027 4.341 2.268 1.00 96.69 93 HIS A CA 1
ATOM 703 C C . HIS A 1 93 ? 5.347 5.013 1.074 1.00 96.69 93 HIS A C 1
ATOM 705 O O . HIS A 1 93 ? 4.435 5.825 1.232 1.00 96.69 93 HIS A O 1
ATOM 711 N N . SER A 1 94 ? 5.847 4.729 -0.131 1.00 97.62 94 SER A N 1
ATOM 712 C CA . SER A 1 94 ? 5.287 5.284 -1.367 1.00 97.62 94 SER A CA 1
ATOM 713 C C . SER A 1 94 ? 4.181 4.378 -1.907 1.00 97.62 94 SER A C 1
ATOM 715 O O . SER A 1 94 ? 4.322 3.155 -1.856 1.00 97.62 94 SER A O 1
ATOM 717 N N . ILE A 1 95 ? 3.108 4.974 -2.422 1.00 98.00 95 ILE A N 1
ATOM 718 C CA . ILE A 1 95 ? 2.022 4.273 -3.112 1.00 98.00 95 ILE A CA 1
ATOM 719 C C . ILE A 1 95 ? 1.780 4.876 -4.497 1.00 98.00 95 ILE A C 1
ATOM 721 O O . ILE A 1 95 ? 1.786 6.101 -4.657 1.00 98.00 95 ILE A O 1
ATOM 725 N N . GLU A 1 96 ? 1.585 4.006 -5.479 1.00 97.88 96 GLU A N 1
ATOM 726 C CA . GLU A 1 96 ? 1.330 4.333 -6.879 1.00 97.88 96 GLU A CA 1
ATOM 727 C C . GLU A 1 96 ? 0.139 3.506 -7.374 1.00 97.88 96 GLU A C 1
ATOM 729 O O . GLU A 1 96 ? 0.178 2.275 -7.306 1.00 97.88 96 GLU A O 1
ATOM 734 N N . TYR A 1 97 ? -0.924 4.167 -7.835 1.00 96.88 97 TYR A N 1
ATOM 735 C CA . TYR A 1 97 ? -2.064 3.502 -8.462 1.00 96.88 97 TYR A CA 1
ATOM 736 C C . TYR A 1 97 ? -1.878 3.510 -9.974 1.00 96.88 97 TYR A C 1
ATOM 738 O O . TYR A 1 97 ? -1.576 4.543 -10.564 1.00 96.88 97 TYR A O 1
ATOM 746 N N . LEU A 1 98 ? -2.073 2.348 -10.588 1.00 95.56 98 LEU A N 1
ATOM 747 C CA . LEU A 1 98 ? -1.918 2.133 -12.019 1.00 95.56 98 LEU A CA 1
ATOM 748 C C . LEU A 1 98 ? -3.259 1.740 -12.627 1.00 95.56 98 LEU A C 1
ATOM 750 O O . LEU A 1 98 ? -3.943 0.822 -12.152 1.00 95.56 98 LEU A O 1
ATOM 754 N N . LYS A 1 99 ? -3.612 2.420 -13.711 1.00 92.25 99 LYS A N 1
ATOM 755 C CA . LYS A 1 99 ? -4.696 2.030 -14.613 1.00 92.25 99 LYS A CA 1
ATOM 756 C C . LYS A 1 99 ? -4.192 1.035 -15.655 1.00 92.25 99 LYS A C 1
ATOM 758 O O . LYS A 1 99 ? -2.994 0.920 -15.901 1.00 92.25 99 LYS A O 1
ATOM 763 N N . ASP A 1 100 ? -5.125 0.353 -16.306 1.00 90.19 100 ASP A N 1
ATOM 764 C CA . ASP A 1 100 ? -4.813 -0.561 -17.403 1.00 90.19 100 ASP A CA 1
ATOM 765 C C . ASP A 1 100 ? -4.039 0.164 -18.517 1.00 90.19 100 ASP A C 1
ATOM 767 O O . ASP A 1 100 ? -4.478 1.197 -19.034 1.00 90.19 100 ASP A O 1
ATOM 771 N N . GLY A 1 101 ? -2.881 -0.383 -18.889 1.00 90.19 101 GLY A N 1
ATOM 772 C CA . GLY A 1 101 ? -1.958 0.193 -19.865 1.00 90.19 101 GLY A CA 1
ATOM 773 C C . GLY A 1 101 ? -1.135 1.380 -19.356 1.00 90.19 101 GLY A C 1
ATOM 774 O O . GLY A 1 101 ? -0.385 1.962 -20.141 1.00 90.19 101 GLY A O 1
ATOM 775 N N . GLU A 1 102 ? -1.266 1.771 -18.085 1.00 94.62 102 GLU A N 1
ATOM 776 C CA . GLU A 1 102 ? -0.486 2.865 -17.509 1.00 94.62 102 GLU A CA 1
ATOM 777 C C . GLU A 1 102 ? 0.959 2.434 -17.247 1.00 94.62 102 GLU A C 1
ATOM 779 O O . GLU A 1 102 ? 1.244 1.343 -16.745 1.00 94.62 102 GLU A O 1
ATOM 784 N N . GLU A 1 103 ? 1.889 3.316 -17.598 1.00 95.88 103 GLU A N 1
ATOM 785 C CA . GLU A 1 103 ? 3.302 3.123 -17.313 1.00 95.88 103 GLU A CA 1
ATOM 786 C C . GLU A 1 103 ? 3.602 3.444 -15.851 1.00 95.88 103 GLU A C 1
ATOM 788 O O . GLU A 1 103 ? 3.136 4.444 -15.306 1.00 95.88 103 GLU A O 1
ATOM 793 N N . VAL A 1 104 ? 4.479 2.645 -15.251 1.00 97.25 104 VAL A N 1
ATOM 794 C CA . VAL A 1 104 ? 5.023 2.931 -13.927 1.00 97.25 104 VAL A CA 1
ATOM 795 C C . VAL A 1 104 ? 5.845 4.221 -13.975 1.00 97.25 104 VAL A C 1
ATOM 797 O O . VAL A 1 104 ? 6.641 4.457 -14.892 1.00 97.25 104 VAL A O 1
ATOM 800 N N . SER A 1 105 ? 5.706 5.040 -12.938 1.00 97.38 105 SER A N 1
ATOM 801 C CA . SER A 1 105 ? 6.446 6.277 -12.737 1.00 97.38 105 SER A CA 1
ATOM 802 C C . SER A 1 105 ? 7.956 6.058 -12.807 1.00 97.38 105 SER A C 1
ATOM 804 O O . SER A 1 105 ? 8.483 5.001 -12.460 1.00 97.38 105 SER A O 1
ATOM 806 N N . SER A 1 106 ? 8.710 7.097 -13.171 1.00 96.06 106 SER A N 1
ATOM 807 C CA . SER A 1 106 ? 10.177 7.014 -13.211 1.00 96.06 106 SER A CA 1
ATOM 808 C C . SER A 1 106 ? 10.788 6.585 -11.868 1.00 96.06 106 SER A C 1
ATOM 810 O O . SER A 1 106 ? 11.791 5.871 -11.846 1.00 96.06 106 SER A O 1
ATOM 812 N N . SER A 1 107 ? 10.187 7.003 -10.745 1.00 95.31 107 SER A N 1
ATOM 813 C CA . SER A 1 107 ? 10.582 6.542 -9.409 1.00 95.31 107 SER A CA 1
ATOM 814 C C . SER A 1 107 ? 10.269 5.065 -9.197 1.00 95.31 107 SER A C 1
ATOM 816 O O . SER A 1 107 ? 11.148 4.331 -8.753 1.00 95.31 107 SER A O 1
ATOM 818 N N . GLY A 1 108 ? 9.061 4.627 -9.552 1.00 96.69 108 GLY A N 1
ATOM 819 C CA . GLY A 1 108 ? 8.645 3.236 -9.425 1.00 96.69 108 GLY A CA 1
ATOM 820 C C . GLY A 1 108 ? 9.489 2.299 -10.283 1.00 96.69 108 GLY A C 1
ATOM 821 O O . GLY A 1 108 ? 10.003 1.302 -9.780 1.00 96.69 108 GLY A O 1
ATOM 822 N N . TYR A 1 109 ? 9.760 2.678 -11.536 1.00 96.94 109 TYR A N 1
ATOM 823 C CA . TYR A 1 109 ? 10.680 1.961 -12.418 1.00 96.94 109 TYR A CA 1
ATOM 824 C C . TYR A 1 109 ? 12.062 1.797 -11.780 1.00 96.94 109 TYR A C 1
ATOM 826 O O . TYR A 1 109 ? 12.602 0.691 -11.748 1.00 96.94 109 TYR A O 1
ATOM 834 N N . SER A 1 110 ? 12.631 2.883 -11.244 1.00 96.00 110 SER A N 1
ATOM 835 C CA . SER A 1 110 ? 13.939 2.842 -10.585 1.00 96.00 110 SER A CA 1
ATOM 836 C C . SER A 1 110 ? 13.938 1.906 -9.372 1.00 96.00 110 SER A C 1
ATOM 838 O O . SER A 1 110 ? 14.874 1.119 -9.213 1.00 96.00 110 SER A O 1
ATOM 840 N N . ASP A 1 111 ? 12.907 1.981 -8.528 1.00 96.44 111 ASP A N 1
ATOM 841 C CA . ASP A 1 111 ? 12.797 1.171 -7.312 1.00 96.44 111 ASP A CA 1
ATOM 842 C C . ASP A 1 111 ? 12.619 -0.322 -7.639 1.00 96.44 111 ASP A C 1
ATOM 844 O O . ASP A 1 111 ? 13.380 -1.148 -7.128 1.00 96.44 111 ASP A O 1
ATOM 848 N N . ILE A 1 112 ? 11.707 -0.669 -8.558 1.00 95.75 112 ILE A N 1
ATOM 849 C CA . ILE A 1 112 ? 11.497 -2.052 -9.020 1.00 95.75 112 ILE A CA 1
ATOM 850 C C . ILE A 1 112 ? 12.764 -2.597 -9.669 1.00 95.75 112 ILE A C 1
ATOM 852 O O . ILE A 1 112 ? 13.237 -3.668 -9.292 1.00 95.75 112 ILE A O 1
ATOM 856 N N . ASN A 1 113 ? 13.342 -1.870 -10.633 1.00 95.62 113 ASN A N 1
ATOM 857 C CA . ASN A 1 113 ? 14.484 -2.377 -11.390 1.00 95.62 113 ASN A CA 1
ATOM 858 C C . ASN A 1 113 ? 15.683 -2.628 -10.473 1.00 95.62 113 ASN A C 1
ATOM 860 O O . ASN A 1 113 ? 16.370 -3.643 -10.597 1.00 95.62 113 ASN A O 1
ATOM 864 N N . LYS A 1 114 ? 15.918 -1.720 -9.519 1.00 95.19 114 LYS A N 1
ATOM 865 C CA . LYS A 1 114 ? 16.961 -1.880 -8.506 1.00 95.19 114 LYS A CA 1
ATOM 866 C C . LYS A 1 114 ? 16.695 -3.087 -7.611 1.00 95.19 114 LYS A C 1
ATOM 868 O O . LYS A 1 114 ? 17.631 -3.839 -7.350 1.00 95.19 114 LYS A O 1
ATOM 873 N N . TYR A 1 115 ? 15.459 -3.266 -7.145 1.00 94.88 115 TYR A N 1
ATOM 874 C CA . TYR A 1 115 ? 15.096 -4.396 -6.297 1.00 94.88 115 TYR A CA 1
ATOM 875 C C . TYR A 1 115 ? 15.270 -5.731 -7.029 1.00 94.88 115 TYR A C 1
ATOM 877 O O . TYR A 1 115 ? 16.031 -6.575 -6.559 1.00 94.88 115 TYR A O 1
ATOM 885 N N . LEU A 1 116 ? 14.670 -5.897 -8.210 1.00 94.25 116 LEU A N 1
ATOM 886 C CA . LEU A 1 116 ? 14.756 -7.143 -8.980 1.00 94.25 116 LEU A CA 1
ATOM 887 C C . LEU A 1 116 ? 16.206 -7.505 -9.331 1.00 94.25 116 LEU A C 1
ATOM 889 O O . LEU A 1 116 ? 16.618 -8.649 -9.158 1.00 94.25 116 LEU A O 1
ATOM 893 N N . ASN A 1 117 ? 17.018 -6.522 -9.733 1.00 95.00 117 ASN A N 1
ATOM 894 C CA . ASN A 1 117 ? 18.443 -6.736 -10.007 1.00 95.00 117 ASN A CA 1
ATOM 895 C C . ASN A 1 117 ? 19.290 -6.982 -8.748 1.00 95.00 117 ASN A C 1
ATOM 897 O O . ASN A 1 117 ? 20.462 -7.331 -8.875 1.00 95.00 117 ASN A O 1
ATOM 901 N N . SER A 1 118 ? 18.741 -6.771 -7.549 1.00 92.81 118 SER A N 1
ATOM 902 C CA . SER A 1 118 ? 19.411 -7.098 -6.286 1.00 92.81 118 SER A CA 1
ATOM 903 C C . SER A 1 118 ? 19.104 -8.509 -5.784 1.00 92.81 118 SER A C 1
ATOM 905 O O . SER A 1 118 ? 19.895 -9.038 -5.009 1.00 92.81 118 SER A O 1
ATOM 907 N N . ILE A 1 119 ? 17.994 -9.116 -6.229 1.00 89.69 119 ILE A N 1
ATOM 908 C CA . ILE A 1 119 ? 17.619 -10.494 -5.873 1.00 89.69 119 ILE A CA 1
ATOM 909 C C . ILE A 1 119 ? 18.637 -11.476 -6.455 1.00 89.69 119 ILE A C 1
ATOM 911 O O . ILE A 1 119 ? 19.150 -12.333 -5.742 1.00 89.69 119 ILE A O 1
ATOM 915 N N . ASP A 1 120 ? 18.943 -11.311 -7.742 1.00 86.62 120 ASP A N 1
ATOM 916 C CA . ASP A 1 120 ? 19.990 -12.047 -8.443 1.00 86.62 120 ASP A CA 1
ATOM 917 C C . ASP A 1 120 ? 20.831 -11.057 -9.272 1.00 86.62 120 ASP A C 1
ATOM 919 O O . ASP A 1 120 ? 20.437 -10.660 -10.380 1.00 86.62 120 ASP A O 1
ATOM 923 N N . PRO A 1 121 ? 21.978 -10.611 -8.724 1.00 86.44 121 PRO A N 1
ATOM 924 C CA . PRO A 1 121 ? 22.862 -9.668 -9.394 1.00 86.44 121 PRO A CA 1
ATOM 925 C C . PRO A 1 121 ? 23.442 -10.167 -10.715 1.00 86.44 121 PRO A C 1
ATOM 927 O O . PRO A 1 121 ? 23.800 -9.316 -11.535 1.00 86.44 121 PRO A O 1
ATOM 930 N N . ASP A 1 122 ? 23.534 -11.480 -10.924 1.00 89.62 122 ASP A N 1
ATOM 931 C CA . ASP A 1 122 ? 24.126 -12.065 -12.127 1.00 89.62 122 ASP A CA 1
ATOM 932 C C . ASP A 1 122 ? 23.081 -12.171 -13.240 1.00 89.62 122 ASP A C 1
ATOM 934 O O . ASP A 1 122 ? 23.348 -11.783 -14.379 1.00 89.62 122 ASP A O 1
ATOM 938 N N . SER A 1 123 ? 21.860 -12.593 -12.899 1.00 87.06 123 SER A N 1
ATOM 939 C CA . SER A 1 123 ? 20.768 -12.738 -13.872 1.00 87.06 123 SER A CA 1
ATOM 940 C C . SER A 1 123 ? 20.143 -11.412 -14.312 1.00 87.06 123 SER A C 1
ATOM 942 O O . SER A 1 123 ? 19.458 -11.384 -15.333 1.00 87.06 123 SER A O 1
ATOM 944 N N . LYS A 1 124 ? 20.346 -10.316 -13.558 1.00 88.81 124 LYS A N 1
ATOM 945 C CA . LYS A 1 124 ? 19.762 -8.985 -13.834 1.00 88.81 124 LYS A CA 1
ATOM 946 C C . LYS A 1 124 ? 18.272 -9.065 -14.187 1.00 88.81 124 LYS A C 1
ATOM 948 O O . LYS A 1 124 ? 17.830 -8.578 -15.224 1.00 88.81 124 LYS A O 1
ATOM 953 N N . ILE A 1 125 ? 17.497 -9.689 -13.301 1.00 90.56 125 ILE A N 1
ATOM 954 C CA . ILE A 1 125 ? 16.079 -9.999 -13.529 1.00 90.56 125 ILE A CA 1
ATOM 955 C C . ILE A 1 125 ? 15.276 -8.759 -13.955 1.00 90.56 125 ILE A C 1
ATOM 957 O O . ILE A 1 125 ? 14.470 -8.845 -14.875 1.00 90.56 125 ILE A O 1
ATOM 961 N N . GLY A 1 126 ? 15.516 -7.593 -13.351 1.00 91.25 126 GLY A N 1
ATOM 962 C CA . GLY A 1 126 ? 14.830 -6.357 -13.741 1.00 91.25 126 GLY A CA 1
ATOM 963 C C . GLY A 1 126 ? 15.084 -5.979 -15.204 1.00 91.25 126 GLY A C 1
ATOM 964 O O . GLY A 1 126 ? 14.161 -5.655 -15.951 1.00 91.25 126 GLY A O 1
ATOM 965 N N . ASP A 1 127 ? 16.320 -6.138 -15.671 1.00 92.31 127 ASP A N 1
ATOM 966 C CA . ASP A 1 127 ? 16.671 -5.853 -17.062 1.00 92.31 127 ASP A CA 1
ATOM 967 C C . ASP A 1 127 ? 15.989 -6.810 -18.057 1.00 92.31 127 ASP A C 1
ATOM 969 O O . ASP A 1 127 ? 15.814 -6.434 -19.217 1.00 92.31 127 ASP A O 1
ATOM 973 N N . ALA A 1 128 ? 15.571 -8.002 -17.616 1.00 89.81 128 ALA A N 1
ATOM 974 C CA . ALA A 1 128 ? 14.815 -8.956 -18.427 1.00 89.81 128 ALA A CA 1
ATOM 975 C C . ALA A 1 128 ? 13.309 -8.640 -18.498 1.00 89.81 128 ALA A C 1
ATOM 977 O O . ALA A 1 128 ? 12.675 -8.936 -19.509 1.00 89.81 128 ALA A O 1
ATOM 978 N N . TYR A 1 129 ? 12.735 -8.030 -17.455 1.00 90.44 129 TYR A N 1
ATOM 979 C CA . TYR A 1 129 ? 11.309 -7.674 -17.417 1.00 90.44 129 TYR A CA 1
ATOM 980 C C . TYR A 1 129 ? 10.999 -6.307 -18.033 1.00 90.44 129 TYR A C 1
ATOM 982 O O . TYR A 1 129 ? 9.841 -6.034 -18.361 1.00 90.44 129 TYR A O 1
ATOM 990 N N . ARG A 1 130 ? 11.993 -5.415 -18.150 1.00 93.19 130 ARG A N 1
ATOM 991 C CA . ARG A 1 130 ? 11.748 -4.055 -18.644 1.00 93.19 130 ARG A CA 1
ATOM 992 C C . ARG A 1 130 ? 11.373 -4.078 -20.120 1.00 93.19 130 ARG A C 1
ATOM 994 O O . ARG A 1 130 ? 12.008 -4.742 -20.941 1.00 93.19 130 ARG A O 1
ATOM 1001 N N . LYS A 1 131 ? 10.376 -3.280 -20.475 1.00 94.38 131 LYS A N 1
ATOM 1002 C CA . LYS A 1 131 ? 10.014 -3.031 -21.867 1.00 94.38 131 LYS A CA 1
ATOM 1003 C C . LYS A 1 131 ? 10.997 -2.048 -22.484 1.00 94.38 131 LYS A C 1
ATOM 1005 O O . LYS A 1 131 ? 11.638 -1.264 -21.780 1.00 94.38 131 LYS A O 1
ATOM 1010 N N . ARG A 1 132 ? 11.127 -2.112 -23.807 1.00 94.44 132 ARG A N 1
ATOM 1011 C CA . ARG A 1 132 ? 12.031 -1.285 -24.607 1.00 94.44 132 ARG A CA 1
ATOM 1012 C C . ARG A 1 132 ? 11.237 -0.575 -25.694 1.00 94.44 132 ARG A C 1
ATOM 1014 O O . ARG A 1 132 ? 10.504 -1.223 -26.431 1.00 94.44 132 ARG A O 1
ATOM 1021 N N . GLU A 1 133 ? 11.448 0.725 -25.831 1.00 94.44 133 GLU A N 1
ATOM 1022 C CA . GLU A 1 133 ? 10.896 1.535 -26.917 1.00 94.44 133 GLU A CA 1
ATOM 1023 C C . GLU A 1 133 ? 12.030 2.314 -27.597 1.00 94.44 133 GLU A C 1
ATOM 1025 O O . GLU A 1 133 ? 12.808 3.003 -26.932 1.00 94.44 133 GLU A O 1
ATOM 1030 N N . GLU A 1 134 ? 12.142 2.189 -28.921 1.00 95.81 134 GLU A N 1
ATOM 1031 C CA . GLU A 1 134 ? 13.016 3.041 -29.733 1.00 95.81 134 GLU A CA 1
ATOM 1032 C C . GLU A 1 134 ? 12.276 4.328 -30.087 1.00 95.81 134 GLU A C 1
ATOM 1034 O O . GLU A 1 134 ? 11.177 4.295 -30.638 1.00 95.81 134 GLU A O 1
ATOM 1039 N N . ARG A 1 135 ? 12.884 5.470 -29.774 1.00 93.06 135 ARG A N 1
ATOM 1040 C CA . ARG A 1 135 ? 12.327 6.783 -30.085 1.00 93.06 135 ARG A CA 1
ATOM 1041 C C . ARG A 1 135 ? 12.813 7.273 -31.443 1.00 93.06 135 ARG A C 1
ATOM 1043 O O . ARG A 1 135 ? 13.865 6.876 -31.939 1.00 93.06 135 ARG A O 1
ATOM 1050 N N . SER A 1 136 ? 12.066 8.213 -32.015 1.00 93.06 136 SER A N 1
ATOM 1051 C CA . SER A 1 136 ? 12.369 8.831 -33.312 1.00 93.06 136 SER A CA 1
ATOM 1052 C C . SER A 1 136 ? 13.713 9.568 -33.363 1.00 93.06 136 SER A C 1
ATOM 1054 O O . SER A 1 136 ? 14.238 9.794 -34.447 1.00 93.06 136 SER A O 1
ATOM 1056 N N . ASP A 1 137 ? 14.270 9.949 -32.210 1.00 94.06 137 ASP A N 1
ATOM 1057 C CA . ASP A 1 137 ? 15.599 10.563 -32.082 1.00 94.06 137 ASP A CA 1
ATOM 1058 C C . ASP A 1 137 ? 16.747 9.533 -31.996 1.00 94.06 137 ASP A C 1
ATOM 1060 O O . ASP A 1 137 ? 17.902 9.906 -31.799 1.00 94.06 137 ASP A O 1
ATOM 1064 N N . GLY A 1 138 ? 16.440 8.238 -32.134 1.00 92.50 138 GLY A N 1
ATOM 1065 C CA . GLY A 1 138 ? 17.394 7.135 -32.014 1.00 92.50 138 GLY A CA 1
ATOM 1066 C C . GLY A 1 138 ? 17.709 6.730 -30.571 1.00 92.50 138 GLY A C 1
ATOM 1067 O O . GLY A 1 138 ? 18.476 5.789 -30.359 1.00 92.50 138 GLY A O 1
ATOM 1068 N N . SER A 1 139 ? 17.131 7.396 -29.564 1.00 95.19 139 SER A N 1
ATOM 1069 C CA . SER A 1 139 ? 17.293 6.999 -28.164 1.00 95.19 139 SER A CA 1
ATOM 1070 C C . SER A 1 139 ? 16.423 5.786 -27.818 1.00 95.19 139 SER A C 1
ATOM 1072 O O . SER A 1 139 ? 15.379 5.538 -28.417 1.00 95.19 139 SER A O 1
ATOM 1074 N N . THR A 1 140 ? 16.857 5.000 -26.831 1.00 94.31 140 THR A N 1
ATOM 1075 C CA . THR A 1 140 ? 16.066 3.891 -26.282 1.00 94.31 140 THR A CA 1
ATOM 1076 C C . THR A 1 140 ? 15.521 4.273 -24.910 1.00 94.31 140 THR A C 1
ATOM 1078 O O . THR A 1 140 ? 16.274 4.697 -24.030 1.00 94.31 140 THR A O 1
ATOM 1081 N N . ARG A 1 141 ? 14.218 4.076 -24.712 1.00 93.19 141 ARG A N 1
ATOM 1082 C CA . ARG A 1 141 ? 13.544 4.168 -23.418 1.00 93.19 141 ARG A CA 1
ATOM 1083 C C . ARG A 1 141 ? 13.330 2.772 -22.842 1.00 93.19 141 ARG A C 1
ATOM 1085 O O . ARG A 1 141 ? 12.962 1.857 -23.573 1.00 93.19 141 ARG A O 1
ATOM 1092 N N . TYR A 1 142 ? 13.487 2.651 -21.528 1.00 95.06 142 TYR A N 1
ATOM 1093 C CA . TYR A 1 142 ? 13.057 1.480 -20.773 1.00 95.06 142 TYR A CA 1
ATOM 1094 C C . TYR A 1 142 ? 11.972 1.854 -19.772 1.00 95.06 142 TYR A C 1
ATOM 1096 O O . TYR A 1 142 ? 12.034 2.937 -19.184 1.00 95.06 142 TYR A O 1
ATOM 1104 N N . TYR A 1 143 ? 10.990 0.977 -19.599 1.00 96.06 143 TYR A N 1
ATOM 1105 C CA . TYR A 1 143 ? 9.864 1.202 -18.698 1.00 96.06 143 TYR A CA 1
ATOM 1106 C C . TYR A 1 143 ? 9.258 -0.120 -18.215 1.00 96.06 143 TYR A C 1
ATOM 1108 O O . TYR A 1 143 ? 9.527 -1.187 -18.771 1.00 96.06 143 TYR A O 1
ATOM 1116 N N . TYR A 1 144 ? 8.438 -0.023 -17.174 1.00 96.75 144 TYR A N 1
ATOM 1117 C CA . TYR A 1 144 ? 7.463 -1.038 -16.788 1.00 96.75 144 TYR A CA 1
ATOM 1118 C C . TYR A 1 144 ? 6.072 -0.440 -16.961 1.00 96.75 144 TYR A C 1
ATOM 1120 O O . TYR A 1 144 ? 5.916 0.777 -16.859 1.00 96.75 144 TYR A O 1
ATOM 1128 N N . ASP A 1 145 ? 5.078 -1.279 -17.197 1.00 95.19 145 ASP A N 1
ATOM 1129 C CA . ASP A 1 145 ? 3.672 -0.890 -17.168 1.00 95.19 145 ASP A CA 1
ATOM 1130 C C . ASP A 1 145 ? 2.883 -1.786 -16.216 1.00 95.19 145 ASP A C 1
ATOM 1132 O O . ASP A 1 145 ? 3.435 -2.694 -15.580 1.00 95.19 145 ASP A O 1
ATOM 1136 N N . ASP A 1 146 ? 1.592 -1.506 -16.094 1.00 94.50 146 ASP A N 1
ATOM 1137 C CA . ASP A 1 146 ? 0.681 -2.261 -15.248 1.00 94.50 146 ASP A CA 1
ATOM 1138 C C . ASP A 1 146 ? 0.739 -3.776 -15.543 1.00 94.50 146 ASP A C 1
ATOM 1140 O O . ASP A 1 146 ? 0.777 -4.573 -14.610 1.00 94.50 146 ASP A O 1
ATOM 1144 N N . ALA A 1 147 ? 0.839 -4.200 -16.807 1.00 94.25 147 ALA A N 1
ATOM 1145 C CA . ALA A 1 147 ? 0.938 -5.614 -17.168 1.00 94.25 147 ALA A CA 1
ATOM 1146 C C . ALA A 1 147 ? 2.230 -6.266 -16.637 1.00 94.25 147 ALA A C 1
ATOM 1148 O O . ALA A 1 147 ? 2.234 -7.443 -16.253 1.00 94.25 147 ALA A O 1
ATOM 1149 N N . THR A 1 148 ? 3.334 -5.513 -16.559 1.00 94.94 148 THR A N 1
ATOM 1150 C CA . THR A 1 148 ? 4.532 -5.995 -15.861 1.00 94.94 148 THR A CA 1
ATOM 1151 C C . THR A 1 148 ? 4.272 -6.151 -14.362 1.00 94.94 148 THR A C 1
ATOM 1153 O O . THR A 1 148 ? 4.624 -7.188 -13.803 1.00 94.94 148 THR A O 1
ATOM 1156 N N . ILE A 1 149 ? 3.614 -5.184 -13.715 1.00 95.44 149 ILE A N 1
ATOM 1157 C CA . ILE A 1 149 ? 3.236 -5.300 -12.294 1.00 95.44 149 ILE A CA 1
ATOM 1158 C C . ILE A 1 149 ? 2.317 -6.510 -12.065 1.00 95.44 149 ILE A C 1
ATOM 1160 O O . ILE A 1 149 ? 2.532 -7.263 -11.117 1.00 95.44 149 ILE A O 1
ATOM 1164 N N . GLN A 1 150 ? 1.382 -6.780 -12.983 1.00 93.81 150 GLN A N 1
ATOM 1165 C CA . GLN A 1 150 ? 0.541 -7.980 -12.956 1.00 93.81 150 GLN A CA 1
ATOM 1166 C C . GLN A 1 150 ? 1.350 -9.263 -12.936 1.00 93.81 150 GLN A C 1
ATOM 1168 O O . GLN A 1 150 ? 1.058 -10.187 -12.182 1.00 93.81 150 GLN A O 1
ATOM 1173 N N . THR A 1 151 ? 2.366 -9.316 -13.789 1.00 93.06 151 THR A N 1
ATOM 1174 C CA . THR A 1 151 ? 3.218 -10.493 -13.922 1.00 93.06 151 THR A CA 1
ATOM 1175 C C . THR A 1 151 ? 4.051 -10.714 -12.659 1.00 93.06 151 THR A C 1
ATOM 1177 O O . THR A 1 151 ? 4.308 -11.855 -12.286 1.00 93.06 151 THR A O 1
ATOM 1180 N N . LEU A 1 152 ? 4.464 -9.631 -11.995 1.00 92.19 152 LEU A N 1
ATOM 1181 C CA . LEU A 1 152 ? 5.308 -9.685 -10.802 1.00 92.19 152 LEU A CA 1
ATOM 1182 C C . LEU A 1 152 ? 4.523 -9.980 -9.515 1.00 92.19 152 LEU A C 1
ATOM 1184 O O . LEU A 1 152 ? 5.026 -10.722 -8.673 1.00 92.19 152 LEU A O 1
ATOM 1188 N N . GLY A 1 153 ? 3.324 -9.412 -9.352 1.00 90.94 153 GLY A N 1
ATOM 1189 C CA . GLY A 1 153 ? 2.569 -9.484 -8.091 1.00 90.94 153 GLY A CA 1
ATOM 1190 C C . GLY A 1 153 ? 1.041 -9.587 -8.217 1.00 90.94 153 GLY A C 1
ATOM 1191 O O . GLY A 1 153 ? 0.349 -9.730 -7.212 1.00 90.94 153 GLY A O 1
ATOM 1192 N N . GLY A 1 154 ? 0.487 -9.590 -9.433 1.00 92.19 154 GLY A N 1
ATOM 1193 C CA . GLY A 1 154 ? -0.956 -9.694 -9.667 1.00 92.19 154 GLY A CA 1
ATOM 1194 C C . GLY A 1 154 ? -1.678 -8.349 -9.556 1.00 92.19 154 GLY A C 1
ATOM 1195 O O . GLY A 1 154 ? -1.525 -7.478 -10.412 1.00 92.19 154 GLY A O 1
ATOM 1196 N N . GLU A 1 155 ? -2.510 -8.176 -8.533 1.00 92.62 155 GLU A N 1
ATOM 1197 C CA . GLU A 1 155 ? -3.273 -6.929 -8.335 1.00 92.62 155 GLU A CA 1
ATOM 1198 C C . GLU A 1 155 ? -2.466 -5.844 -7.608 1.00 92.62 155 GLU A C 1
ATOM 1200 O O . GLU A 1 155 ? -2.836 -4.670 -7.614 1.00 92.62 155 GLU A O 1
ATOM 1205 N N . GLY A 1 156 ? -1.341 -6.217 -7.004 1.00 95.31 156 GLY A N 1
ATOM 1206 C CA . GLY A 1 156 ? -0.441 -5.299 -6.334 1.00 95.31 156 GLY A CA 1
ATOM 1207 C C . GLY A 1 156 ? 0.985 -5.826 -6.320 1.00 95.31 156 GLY A C 1
ATOM 1208 O O . GLY A 1 156 ? 1.236 -6.990 -6.620 1.00 95.31 156 GLY A O 1
ATOM 1209 N N . PHE A 1 157 ? 1.941 -4.948 -6.045 1.00 96.69 157 PHE A N 1
ATOM 1210 C CA . PHE A 1 157 ? 3.327 -5.347 -5.840 1.00 96.69 157 PHE A CA 1
ATOM 1211 C C . PHE A 1 157 ? 4.015 -4.373 -4.893 1.00 96.69 157 PHE A C 1
ATOM 1213 O O . PHE A 1 157 ? 3.866 -3.159 -5.031 1.00 96.69 157 PHE A O 1
ATOM 1220 N N . ASN A 1 158 ? 4.819 -4.880 -3.966 1.00 97.50 158 ASN A N 1
ATOM 1221 C CA . ASN A 1 158 ? 5.606 -4.060 -3.058 1.00 97.50 158 ASN A CA 1
ATOM 1222 C C . ASN A 1 158 ? 7.092 -4.391 -3.181 1.00 97.50 158 ASN A C 1
ATOM 1224 O O . ASN A 1 158 ? 7.484 -5.555 -3.237 1.00 97.50 158 ASN A O 1
ATOM 1228 N N . VAL A 1 159 ? 7.929 -3.353 -3.169 1.00 96.38 159 VAL A N 1
ATOM 1229 C CA . VAL A 1 159 ? 9.386 -3.502 -3.150 1.00 96.38 159 VAL A CA 1
ATOM 1230 C C . VAL A 1 159 ? 10.016 -2.683 -2.021 1.00 96.38 159 VAL A C 1
ATOM 1232 O O . VAL A 1 159 ? 9.592 -1.549 -1.758 1.00 96.38 159 VAL A O 1
ATOM 1235 N N . PRO A 1 160 ? 11.061 -3.201 -1.349 1.00 96.06 160 PRO A N 1
ATOM 1236 C CA . PRO A 1 160 ? 11.853 -2.410 -0.421 1.00 96.06 160 PRO A CA 1
ATOM 1237 C C . PRO A 1 160 ? 12.675 -1.357 -1.176 1.00 96.06 160 PRO A C 1
ATOM 1239 O O . PRO A 1 160 ? 13.241 -1.611 -2.239 1.00 96.06 160 PRO A O 1
ATOM 1242 N N . THR A 1 161 ? 12.808 -0.173 -0.585 1.00 94.69 161 THR A N 1
ATOM 1243 C CA . THR A 1 161 ? 13.675 0.906 -1.074 1.00 94.69 161 THR A CA 1
ATOM 1244 C C . THR A 1 161 ? 14.753 1.224 -0.041 1.00 94.69 161 THR A C 1
ATOM 1246 O O . THR A 1 161 ? 14.746 0.732 1.085 1.00 94.69 161 THR A O 1
ATOM 1249 N N . SER A 1 162 ? 15.704 2.097 -0.381 1.00 90.69 162 SER A N 1
ATOM 1250 C CA . SER A 1 162 ? 16.722 2.526 0.590 1.00 90.69 162 SER A CA 1
ATOM 1251 C C . SER A 1 162 ? 16.167 3.364 1.747 1.00 90.69 162 SER A C 1
ATOM 1253 O O . SER A 1 162 ? 16.892 3.582 2.712 1.00 90.69 162 SER A O 1
ATOM 1255 N N . LYS A 1 163 ? 14.937 3.884 1.632 1.00 90.62 163 LYS A N 1
ATOM 1256 C CA . LYS A 1 163 ? 14.306 4.755 2.638 1.00 90.62 163 LYS A CA 1
ATOM 1257 C C . LYS A 1 163 ? 12.994 4.192 3.196 1.00 90.62 163 LYS A C 1
ATOM 1259 O O . LYS A 1 163 ? 12.384 4.852 4.027 1.00 90.62 163 LYS A O 1
ATOM 1264 N N . GLY A 1 164 ? 12.543 3.029 2.734 1.00 94.69 164 GLY A N 1
ATOM 1265 C CA . GLY A 1 164 ? 11.266 2.442 3.130 1.00 94.69 164 GLY A CA 1
ATOM 1266 C C . GLY A 1 164 ? 10.770 1.440 2.095 1.00 94.69 164 GLY A C 1
ATOM 1267 O O . GLY A 1 164 ? 11.476 0.482 1.793 1.00 94.69 164 GLY A O 1
ATOM 1268 N N . SER A 1 165 ? 9.597 1.676 1.511 1.00 96.69 165 SER A N 1
ATOM 1269 C CA . SER A 1 165 ? 8.979 0.780 0.523 1.00 96.69 165 SER A CA 1
ATOM 1270 C C . SER A 1 165 ? 8.258 1.541 -0.594 1.00 96.69 165 SER A C 1
ATOM 1272 O O . SER A 1 165 ? 7.903 2.713 -0.436 1.00 96.69 165 SER A O 1
ATOM 1274 N N . HIS A 1 166 ? 8.015 0.861 -1.711 1.00 98.06 166 HIS A N 1
ATOM 1275 C CA . HIS A 1 166 ? 7.199 1.350 -2.820 1.00 98.06 166 HIS A CA 1
ATOM 1276 C C . HIS A 1 166 ? 6.142 0.299 -3.157 1.00 98.06 166 HIS A C 1
ATOM 1278 O O . HIS A 1 166 ? 6.492 -0.847 -3.429 1.00 98.06 166 HIS A O 1
ATOM 1284 N N . SER A 1 167 ? 4.872 0.692 -3.104 1.00 98.25 167 SER A N 1
ATOM 1285 C CA . SER A 1 167 ? 3.715 -0.163 -3.377 1.00 98.25 167 SER A CA 1
ATOM 1286 C C . SER A 1 167 ? 3.027 0.274 -4.663 1.00 98.25 167 SER A C 1
ATOM 1288 O O . SER A 1 167 ? 2.744 1.459 -4.828 1.00 98.25 167 SER A O 1
ATOM 1290 N N . PHE A 1 168 ? 2.725 -0.682 -5.529 1.00 98.00 168 PHE A N 1
ATOM 1291 C CA . PHE A 1 168 ? 1.999 -0.510 -6.782 1.00 98.00 168 PHE A CA 1
ATOM 1292 C C . PHE A 1 168 ? 0.647 -1.186 -6.641 1.00 98.00 168 PHE A C 1
ATOM 1294 O O . PHE A 1 168 ? 0.601 -2.356 -6.266 1.00 98.00 168 PHE A O 1
ATOM 1301 N N . ILE A 1 169 ? -0.433 -0.471 -6.933 1.00 97.06 169 ILE A N 1
ATOM 1302 C CA . ILE A 1 169 ? -1.800 -0.992 -6.879 1.00 97.06 169 ILE A CA 1
ATOM 1303 C C . ILE A 1 169 ? -2.372 -0.940 -8.286 1.00 97.06 169 ILE A C 1
ATOM 1305 O O . ILE A 1 169 ? -2.391 0.124 -8.901 1.00 97.06 169 ILE A O 1
ATOM 1309 N N . ARG A 1 170 ? -2.851 -2.068 -8.803 1.00 92.69 170 ARG A N 1
ATOM 1310 C CA . ARG A 1 170 ? -3.509 -2.120 -10.109 1.00 92.69 170 ARG A CA 1
ATOM 1311 C C . ARG A 1 170 ? -5.017 -2.150 -9.954 1.00 92.69 170 ARG A C 1
ATOM 1313 O O . ARG A 1 170 ? -5.508 -2.808 -9.047 1.00 92.69 170 ARG A O 1
ATOM 1320 N N . GLY A 1 171 ? -5.702 -1.446 -10.860 1.00 69.56 171 GLY A N 1
ATOM 1321 C CA . GLY A 1 171 ? -6.971 -1.792 -11.531 1.00 69.56 171 GLY A CA 1
ATOM 1322 C C . GLY A 1 171 ? -8.195 -2.311 -10.762 1.00 69.56 171 GLY A C 1
ATOM 1323 O O . GLY A 1 171 ? -9.252 -2.477 -11.370 1.00 69.56 171 GLY A O 1
ATOM 1324 N N . VAL A 1 172 ? -8.136 -2.548 -9.457 1.00 66.25 172 VAL A N 1
ATOM 1325 C CA . VAL A 1 172 ? -9.270 -3.065 -8.701 1.00 66.25 172 VAL A CA 1
ATOM 1326 C C . VAL A 1 172 ? -10.189 -1.898 -8.342 1.00 66.25 172 VAL A C 1
ATOM 1328 O O . VAL A 1 172 ? -9.733 -0.869 -7.857 1.00 66.25 172 VAL A O 1
ATOM 1331 N N . GLN A 1 173 ? -11.491 -2.031 -8.595 1.00 71.50 173 GLN A N 1
ATOM 1332 C CA . GLN A 1 173 ? -12.504 -1.073 -8.139 1.00 71.50 173 GLN A CA 1
ATOM 1333 C C . GLN A 1 173 ? -13.065 -1.495 -6.769 1.00 71.50 173 GLN A C 1
ATOM 1335 O O . GLN A 1 173 ? -12.923 -2.641 -6.330 1.00 71.50 173 GLN A O 1
ATOM 1340 N N . ASP A 1 174 ? -13.736 -0.566 -6.093 1.00 81.44 174 ASP A N 1
ATOM 1341 C CA . ASP A 1 174 ? -14.483 -0.805 -4.855 1.00 81.44 174 ASP A CA 1
ATOM 1342 C C . ASP A 1 174 ? -13.639 -1.334 -3.673 1.00 81.44 174 ASP A C 1
ATOM 1344 O O . ASP A 1 174 ? -12.463 -1.016 -3.500 1.00 81.44 174 ASP A O 1
ATOM 1348 N N . LYS A 1 175 ? -14.265 -2.124 -2.793 1.00 91.88 175 LYS A N 1
ATOM 1349 C CA . LYS A 1 175 ? -13.689 -2.615 -1.534 1.00 91.88 175 LYS A CA 1
ATOM 1350 C C . LYS A 1 175 ? -12.408 -3.423 -1.719 1.00 91.88 175 LYS A C 1
ATOM 1352 O O . LYS A 1 175 ? -11.558 -3.400 -0.837 1.00 91.88 175 LYS A O 1
ATOM 1357 N N . LEU A 1 176 ? -12.278 -4.151 -2.828 1.00 93.31 176 LEU A N 1
ATOM 1358 C CA . LEU A 1 176 ? -11.098 -4.976 -3.074 1.00 93.31 176 LEU A CA 1
ATOM 1359 C C . LEU A 1 176 ? -9.859 -4.114 -3.344 1.00 93.31 176 LEU A C 1
ATOM 1361 O O . LEU A 1 176 ? -8.772 -4.509 -2.945 1.00 93.31 176 LEU A O 1
ATOM 1365 N N . LYS A 1 177 ? -10.022 -2.904 -3.893 1.00 95.19 177 LYS A N 1
ATOM 1366 C CA . LYS A 1 177 ? -8.925 -1.940 -4.023 1.00 95.19 177 LYS A CA 1
ATOM 1367 C C . LYS A 1 177 ? -8.348 -1.555 -2.669 1.00 95.19 177 LYS A C 1
ATOM 1369 O O . LYS A 1 177 ? -7.142 -1.614 -2.480 1.00 95.19 177 LYS A O 1
ATOM 1374 N N . ALA A 1 178 ? -9.224 -1.228 -1.718 1.00 96.31 178 ALA A N 1
ATOM 1375 C CA . ALA A 1 178 ? -8.824 -0.862 -0.364 1.00 96.31 178 ALA A CA 1
ATOM 1376 C C . ALA A 1 178 ? -8.153 -2.030 0.379 1.00 96.31 178 ALA A C 1
ATOM 1378 O O . ALA A 1 178 ? -7.246 -1.825 1.184 1.00 96.31 178 ALA A O 1
ATOM 1379 N N . VAL A 1 179 ? -8.575 -3.266 0.088 1.00 97.38 179 VAL A N 1
ATOM 1380 C CA . VAL A 1 179 ? -7.896 -4.476 0.569 1.00 97.38 179 VAL A CA 1
ATOM 1381 C C . VAL A 1 179 ? -6.486 -4.568 -0.021 1.00 97.38 179 VAL A C 1
ATOM 1383 O O . VAL A 1 179 ? -5.532 -4.698 0.743 1.00 97.38 179 VAL A O 1
ATOM 1386 N N . THR A 1 180 ? -6.335 -4.445 -1.343 1.00 96.88 180 THR A N 1
ATOM 1387 C CA . THR A 1 180 ? -5.030 -4.498 -2.021 1.00 96.88 180 THR A CA 1
ATOM 1388 C C . THR A 1 180 ? -4.105 -3.372 -1.557 1.00 96.88 180 THR A C 1
ATOM 1390 O O . THR A 1 180 ? -2.952 -3.623 -1.220 1.00 96.88 180 THR A O 1
ATOM 1393 N N . SER A 1 181 ? -4.593 -2.134 -1.455 1.00 97.25 181 SER A N 1
ATOM 1394 C CA . SER A 1 181 ? -3.771 -0.997 -1.031 1.00 97.25 181 SER A CA 1
ATOM 1395 C C . SER A 1 181 ? -3.283 -1.129 0.407 1.00 97.25 181 SER A C 1
ATOM 1397 O O . SER A 1 181 ? -2.112 -0.863 0.685 1.00 97.25 181 SER A O 1
ATOM 1399 N N . ALA A 1 182 ? -4.121 -1.633 1.314 1.00 97.56 182 ALA A N 1
ATOM 1400 C CA . ALA A 1 182 ? -3.689 -1.967 2.664 1.00 97.56 182 ALA A CA 1
ATOM 1401 C C . ALA A 1 182 ? -2.717 -3.161 2.692 1.00 97.56 182 ALA A C 1
ATOM 1403 O O . ALA A 1 182 ? -1.725 -3.111 3.419 1.00 97.56 182 ALA A O 1
ATOM 1404 N N . HIS A 1 183 ? -2.967 -4.209 1.902 1.00 97.75 183 HIS A N 1
ATOM 1405 C CA . HIS A 1 183 ? -2.092 -5.381 1.787 1.00 97.75 183 HIS A CA 1
ATOM 1406 C C . HIS A 1 183 ? -0.675 -4.987 1.350 1.00 97.75 183 HIS A C 1
ATOM 1408 O O . HIS A 1 183 ? 0.291 -5.325 2.033 1.00 97.75 183 HIS A O 1
ATOM 1414 N N . GLU A 1 184 ? -0.544 -4.201 0.283 1.00 97.88 184 GLU A N 1
ATOM 1415 C CA . GLU A 1 184 ? 0.763 -3.796 -0.239 1.00 97.88 184 GLU A CA 1
ATOM 1416 C C . GLU A 1 184 ? 1.441 -2.738 0.638 1.00 97.88 184 GLU A C 1
ATOM 1418 O O . GLU A 1 184 ? 2.609 -2.874 1.009 1.00 97.88 184 GLU A O 1
ATOM 1423 N N . LEU A 1 185 ? 0.721 -1.676 1.013 1.00 97.38 185 LEU A N 1
ATOM 1424 C CA . LEU A 1 185 ? 1.339 -0.548 1.704 1.00 97.38 185 LEU A CA 1
ATOM 1425 C C .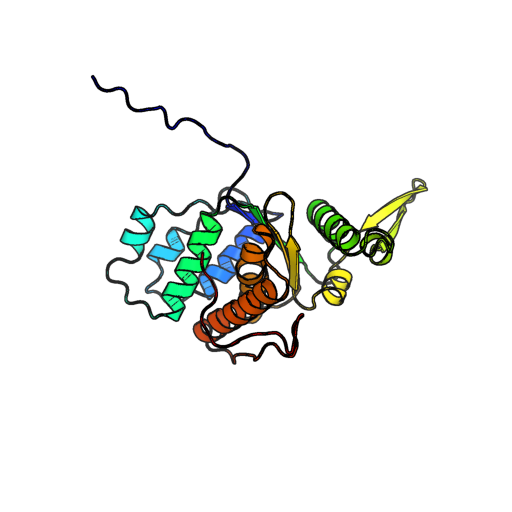 LEU A 1 185 ? 1.558 -0.814 3.192 1.00 97.38 185 LEU A C 1
ATOM 1427 O O . LEU A 1 185 ? 2.626 -0.505 3.717 1.00 97.38 185 LEU A O 1
ATOM 1431 N N . LEU A 1 186 ? 0.556 -1.362 3.879 1.00 96.94 186 LEU A N 1
ATOM 1432 C CA . LEU A 1 186 ? 0.617 -1.586 5.323 1.00 96.94 186 LEU A CA 1
ATOM 1433 C C . LEU A 1 186 ? 1.113 -3.001 5.648 1.00 96.94 186 LEU A C 1
ATOM 1435 O O . LEU A 1 186 ? 1.872 -3.195 6.596 1.00 96.94 186 LEU A O 1
ATOM 1439 N N . GLY A 1 187 ? 0.694 -3.990 4.856 1.00 96.75 187 GLY A N 1
ATOM 1440 C CA . GLY A 1 187 ? 1.054 -5.395 5.029 1.00 96.75 187 GLY A CA 1
ATOM 1441 C C . GLY A 1 187 ? 2.490 -5.706 4.612 1.00 96.75 187 GLY A C 1
ATOM 1442 O O . GLY A 1 187 ? 3.268 -6.174 5.444 1.00 96.75 187 GLY A O 1
ATOM 1443 N N . HIS A 1 188 ? 2.863 -5.405 3.367 1.00 97.06 188 HIS A N 1
ATOM 1444 C CA . HIS A 1 188 ? 4.246 -5.552 2.908 1.00 97.06 188 HIS A CA 1
ATOM 1445 C C . HIS A 1 188 ? 5.124 -4.356 3.287 1.00 97.06 188 HIS A C 1
ATOM 1447 O O . HIS A 1 188 ? 6.267 -4.548 3.701 1.00 97.06 188 HIS A O 1
ATOM 1453 N N . GLY A 1 189 ? 4.620 -3.124 3.169 1.00 94.69 189 GLY A N 1
ATOM 1454 C CA . GLY A 1 189 ? 5.462 -1.929 3.254 1.00 94.69 189 GLY A CA 1
ATOM 1455 C C . GLY A 1 189 ? 6.245 -1.775 4.560 1.00 94.69 189 GLY A C 1
ATOM 1456 O O . GLY A 1 189 ? 7.438 -1.471 4.501 1.00 94.69 189 GLY A O 1
ATOM 1457 N N . LEU A 1 190 ? 5.634 -2.043 5.719 1.00 89.06 190 LEU A N 1
ATOM 1458 C CA . LEU A 1 190 ? 6.322 -1.996 7.018 1.00 89.06 190 LEU A CA 1
ATOM 1459 C C . LEU A 1 190 ? 7.454 -3.045 7.121 1.00 89.06 190 LEU A C 1
ATOM 1461 O O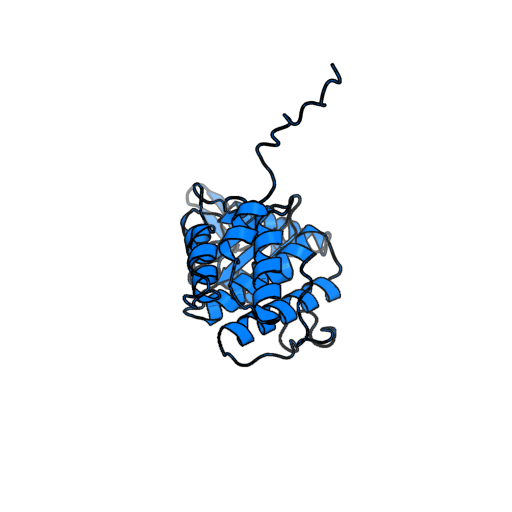 . LEU A 1 190 ? 8.610 -2.641 7.296 1.00 89.06 190 LEU A O 1
ATOM 1465 N N . PRO A 1 191 ? 7.197 -4.361 6.953 1.00 93.25 191 PRO A N 1
ATOM 1466 C CA . PRO A 1 191 ? 8.265 -5.362 6.939 1.00 93.25 191 PRO A CA 1
ATOM 1467 C C . PRO A 1 191 ? 9.330 -5.130 5.853 1.00 93.25 191 PRO A C 1
ATOM 1469 O O . PRO A 1 191 ? 10.521 -5.319 6.110 1.00 93.25 191 PRO A O 1
ATOM 1472 N N . SER A 1 192 ? 8.940 -4.677 4.653 1.00 94.00 192 SER A N 1
ATOM 1473 C CA . SER A 1 192 ? 9.868 -4.362 3.552 1.00 94.00 192 SER A CA 1
ATOM 1474 C C . SER A 1 192 ? 10.823 -3.231 3.926 1.00 94.00 192 SER A C 1
ATOM 1476 O O . SER A 1 192 ? 12.035 -3.347 3.735 1.00 94.00 192 SER A O 1
ATOM 1478 N N . ALA A 1 193 ? 10.302 -2.155 4.521 1.00 91.00 193 ALA A N 1
ATOM 1479 C CA . ALA A 1 193 ? 11.101 -1.023 4.976 1.00 91.00 193 ALA A CA 1
ATOM 1480 C C . ALA A 1 193 ? 12.142 -1.423 6.038 1.00 91.00 193 ALA A C 1
ATOM 1482 O O . ALA A 1 193 ? 13.237 -0.858 6.098 1.00 91.00 193 ALA A O 1
ATOM 1483 N N . ARG A 1 194 ? 11.827 -2.454 6.826 1.00 89.00 194 ARG A N 1
ATOM 1484 C CA . ARG A 1 194 ? 12.685 -3.024 7.873 1.00 89.00 194 ARG A CA 1
ATOM 1485 C C . ARG A 1 194 ? 13.570 -4.170 7.396 1.00 89.00 194 ARG A C 1
ATOM 1487 O O . ARG A 1 194 ? 14.392 -4.654 8.170 1.00 89.00 194 ARG A O 1
ATOM 1494 N N . LYS A 1 195 ? 13.442 -4.569 6.126 1.00 89.06 195 LYS A N 1
ATOM 1495 C CA . LYS A 1 195 ? 14.181 -5.684 5.510 1.00 89.06 195 LYS A CA 1
ATOM 1496 C C . LYS A 1 195 ? 13.974 -7.003 6.253 1.00 89.06 195 LYS A C 1
ATOM 1498 O O . LYS A 1 195 ? 14.914 -7.771 6.461 1.00 89.06 195 LYS A O 1
ATOM 1503 N N . GLU A 1 196 ? 12.744 -7.240 6.685 1.00 92.50 196 GLU A N 1
ATOM 1504 C CA . GLU A 1 196 ? 12.364 -8.491 7.328 1.00 92.50 196 GLU A CA 1
ATOM 1505 C C . GLU A 1 196 ? 12.378 -9.658 6.325 1.00 92.50 196 GLU A C 1
ATOM 1507 O O . GLU A 1 196 ? 12.464 -9.466 5.110 1.00 92.50 196 GLU A O 1
ATOM 1512 N N . SER A 1 197 ? 12.334 -10.894 6.831 1.00 92.62 197 SER A N 1
ATOM 1513 C CA . SER A 1 197 ? 12.401 -12.080 5.973 1.00 92.62 197 SER A CA 1
ATOM 1514 C C . SER A 1 197 ? 11.171 -12.191 5.057 1.00 92.62 197 SER A C 1
ATOM 1516 O O . SER A 1 197 ? 10.084 -11.754 5.446 1.00 92.62 197 SER A O 1
ATOM 1518 N N . PRO A 1 198 ? 11.288 -12.847 3.883 1.00 92.25 198 PRO A N 1
ATOM 1519 C CA . PRO A 1 198 ? 10.149 -13.053 2.984 1.00 92.25 198 PRO A CA 1
ATOM 1520 C C . PRO A 1 198 ? 8.947 -13.714 3.670 1.00 92.25 198 PRO A C 1
ATOM 1522 O O . PRO A 1 198 ? 7.815 -13.288 3.486 1.00 92.25 198 PRO A O 1
ATOM 1525 N N . VAL A 1 199 ? 9.192 -14.706 4.534 1.00 94.06 199 VAL A N 1
ATOM 1526 C CA . VAL A 1 199 ? 8.131 -15.390 5.293 1.00 94.06 199 VAL A CA 1
ATOM 1527 C C . VAL A 1 199 ? 7.376 -14.415 6.196 1.00 94.06 199 VAL A C 1
ATOM 1529 O O . VAL A 1 199 ? 6.145 -14.444 6.239 1.00 94.06 199 VAL A O 1
ATOM 1532 N N . HIS A 1 200 ? 8.095 -13.544 6.908 1.00 94.56 200 HIS A N 1
ATOM 1533 C CA . HIS A 1 200 ? 7.474 -12.586 7.818 1.00 94.56 200 HIS A CA 1
ATOM 1534 C C . HIS A 1 200 ? 6.695 -11.508 7.056 1.00 94.56 200 HIS A C 1
ATOM 1536 O O . HIS A 1 200 ? 5.548 -11.226 7.397 1.00 94.56 200 HIS A O 1
ATOM 1542 N N . ASN A 1 201 ? 7.285 -10.987 5.978 1.00 95.38 201 ASN A N 1
ATOM 1543 C CA . ASN A 1 201 ? 6.681 -9.997 5.092 1.00 95.38 201 ASN A CA 1
ATOM 1544 C C . ASN A 1 201 ? 5.378 -10.519 4.453 1.00 95.38 201 ASN A C 1
ATOM 1546 O O . ASN A 1 201 ? 4.328 -9.904 4.637 1.00 95.38 201 ASN A O 1
ATOM 1550 N N . ASN A 1 202 ? 5.407 -11.696 3.820 1.00 96.00 202 ASN A N 1
ATOM 1551 C CA . ASN A 1 202 ? 4.226 -12.290 3.183 1.00 96.00 202 ASN A CA 1
ATOM 1552 C C . ASN A 1 202 ? 3.153 -12.690 4.212 1.00 96.00 202 ASN A C 1
ATOM 1554 O O . ASN A 1 202 ? 1.960 -12.471 4.000 1.00 96.00 202 ASN A O 1
ATOM 1558 N N . THR A 1 203 ? 3.558 -13.223 5.374 1.00 96.62 203 THR A N 1
ATOM 1559 C CA . THR A 1 203 ? 2.616 -13.537 6.462 1.00 96.62 203 THR A CA 1
ATOM 1560 C C . THR A 1 203 ? 1.909 -12.280 6.963 1.00 96.62 203 THR A C 1
ATOM 1562 O O . THR A 1 203 ? 0.690 -12.293 7.141 1.00 96.62 203 THR A O 1
ATOM 1565 N N . ASN A 1 204 ? 2.645 -11.184 7.180 1.00 97.12 204 ASN A N 1
ATOM 1566 C CA . ASN A 1 204 ? 2.045 -9.927 7.616 1.00 97.12 204 ASN A CA 1
ATOM 1567 C C . ASN A 1 204 ? 1.060 -9.385 6.577 1.00 97.12 204 ASN A C 1
ATOM 1569 O O . ASN A 1 204 ? -0.030 -8.944 6.937 1.00 97.12 204 ASN A O 1
ATOM 1573 N N . ALA A 1 205 ? 1.409 -9.476 5.294 1.00 97.25 205 ALA A N 1
ATOM 1574 C CA . ALA A 1 205 ? 0.555 -9.018 4.213 1.00 97.25 205 ALA A CA 1
ATOM 1575 C C . ALA A 1 205 ? -0.780 -9.776 4.158 1.00 97.25 205 ALA A C 1
ATOM 1577 O O . ALA A 1 205 ? -1.837 -9.145 4.075 1.00 97.25 205 ALA A O 1
ATOM 1578 N N . ILE A 1 206 ? -0.774 -11.107 4.302 1.00 97.94 206 ILE A N 1
ATOM 1579 C CA . ILE A 1 206 ? -2.01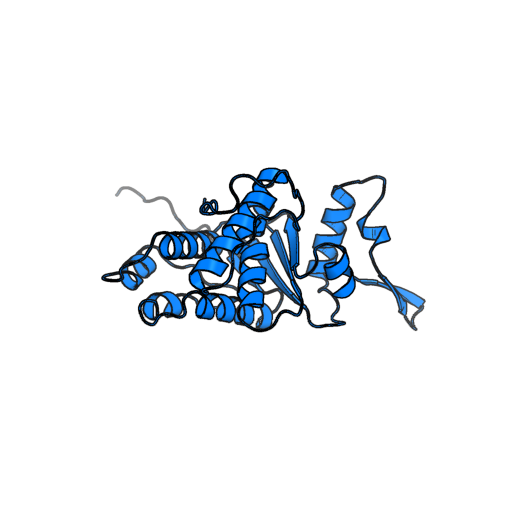4 -11.903 4.377 1.00 97.94 206 ILE A CA 1
ATOM 1580 C C . ILE A 1 206 ? -2.848 -11.566 5.611 1.00 97.94 206 ILE A C 1
ATOM 1582 O O . ILE A 1 206 ? -4.069 -11.440 5.518 1.00 97.94 206 ILE A O 1
ATOM 1586 N N . ARG A 1 207 ? -2.210 -11.367 6.766 1.00 98.25 207 ARG A N 1
ATOM 1587 C CA . ARG A 1 207 ? -2.930 -10.973 7.982 1.00 98.25 207 ARG A CA 1
ATOM 1588 C C . ARG A 1 207 ? -3.561 -9.586 7.853 1.00 98.25 207 ARG A C 1
ATOM 1590 O O . ARG A 1 207 ? -4.692 -9.399 8.297 1.00 98.25 207 ARG A O 1
ATOM 1597 N N . THR A 1 208 ? -2.880 -8.639 7.207 1.00 98.38 208 THR A N 1
ATOM 1598 C CA . THR A 1 208 ? -3.424 -7.306 6.902 1.00 98.38 208 THR A CA 1
ATOM 1599 C C . THR A 1 208 ? -4.578 -7.378 5.901 1.00 98.38 208 THR A C 1
ATOM 1601 O O . THR A 1 208 ? -5.612 -6.750 6.122 1.00 98.38 208 THR A O 1
ATOM 1604 N N . ASP A 1 209 ? -4.453 -8.183 4.845 1.00 97.31 209 ASP A N 1
ATOM 1605 C CA . ASP A 1 209 ? -5.530 -8.439 3.878 1.00 97.31 209 ASP A CA 1
ATOM 1606 C C . ASP A 1 209 ? -6.778 -9.005 4.579 1.00 97.31 209 ASP A C 1
ATOM 1608 O O . ASP A 1 209 ? -7.877 -8.464 4.434 1.00 97.31 209 ASP A O 1
ATOM 1612 N N . ASN A 1 210 ? -6.608 -10.008 5.444 1.00 98.44 210 ASN A N 1
ATOM 1613 C CA . ASN A 1 210 ? -7.704 -10.583 6.222 1.00 98.44 210 ASN A CA 1
ATOM 1614 C C . ASN A 1 210 ? -8.303 -9.615 7.246 1.00 98.44 210 ASN A C 1
ATOM 1616 O O . ASN A 1 210 ? -9.524 -9.599 7.412 1.00 98.44 210 ASN A O 1
ATOM 1620 N N . LEU A 1 211 ? -7.482 -8.787 7.895 1.00 98.69 211 LEU A N 1
ATOM 1621 C CA . LEU A 1 211 ? -7.952 -7.726 8.782 1.00 98.69 211 LEU A CA 1
ATOM 1622 C C . LEU A 1 211 ? -8.901 -6.770 8.047 1.00 98.69 211 LEU A C 1
ATOM 1624 O O . LEU A 1 211 ? -10.025 -6.539 8.496 1.00 98.69 211 LEU A O 1
ATOM 1628 N N . VAL A 1 212 ? -8.489 -6.262 6.885 1.00 98.44 212 VAL A N 1
ATOM 1629 C CA . VAL A 1 212 ? -9.313 -5.331 6.102 1.00 98.44 212 VAL A CA 1
ATOM 1630 C C . VAL A 1 212 ? -10.549 -6.023 5.527 1.00 98.44 212 VAL A C 1
ATOM 1632 O O . VAL A 1 212 ? -11.638 -5.446 5.543 1.00 98.44 212 VAL A O 1
ATOM 1635 N N . ARG A 1 213 ? -10.434 -7.285 5.096 1.00 98.12 213 ARG A N 1
ATOM 1636 C CA . ARG A 1 213 ? -11.589 -8.087 4.665 1.00 98.12 213 ARG A CA 1
ATOM 1637 C C . ARG A 1 213 ? -12.632 -8.213 5.771 1.00 98.12 213 ARG A C 1
ATOM 1639 O O . ARG A 1 213 ? -13.808 -8.001 5.487 1.00 98.12 213 ARG A O 1
ATOM 1646 N N . ARG A 1 214 ? -12.237 -8.473 7.024 1.00 98.50 214 ARG A N 1
ATOM 1647 C CA . ARG A 1 214 ? -13.180 -8.525 8.158 1.00 98.50 214 ARG A CA 1
ATOM 1648 C C . ARG A 1 214 ? -13.882 -7.184 8.374 1.00 98.50 214 ARG A C 1
ATOM 1650 O O . ARG A 1 214 ? -15.113 -7.162 8.423 1.00 98.50 214 ARG A O 1
ATOM 1657 N N . LEU A 1 215 ? -13.137 -6.075 8.388 1.00 98.31 215 LEU A N 1
ATOM 1658 C CA . LEU A 1 215 ? -13.698 -4.721 8.532 1.00 98.31 215 LEU A CA 1
ATOM 1659 C C . LEU A 1 215 ? -14.687 -4.369 7.407 1.00 98.31 215 LEU A C 1
ATOM 1661 O O . LEU A 1 215 ? -15.737 -3.775 7.651 1.00 98.31 215 LEU A O 1
ATOM 1665 N N . LEU A 1 216 ? -14.406 -4.804 6.176 1.00 97.44 216 LEU A N 1
ATOM 1666 C CA . LEU A 1 216 ? -15.253 -4.556 5.004 1.00 97.44 216 LEU A CA 1
ATOM 1667 C C . LEU A 1 216 ? -16.337 -5.623 4.764 1.00 97.44 216 LEU A C 1
ATOM 1669 O O . LEU A 1 216 ? -17.105 -5.500 3.795 1.00 97.44 216 LEU A O 1
ATOM 1673 N N . ARG A 1 217 ? -16.440 -6.622 5.654 1.00 96.88 217 ARG A N 1
ATOM 1674 C CA . ARG A 1 217 ? -17.365 -7.769 5.587 1.00 96.88 217 ARG A CA 1
ATOM 1675 C C . ARG A 1 217 ? -17.194 -8.612 4.317 1.00 96.88 217 ARG A C 1
ATOM 1677 O O . ARG A 1 217 ? -18.168 -8.979 3.663 1.00 96.88 217 ARG A O 1
ATOM 1684 N N . LEU A 1 218 ? -15.946 -8.888 3.962 1.00 96.75 218 LEU A N 1
ATOM 1685 C CA . LEU A 1 218 ? -15.538 -9.735 2.846 1.00 96.75 218 LEU A CA 1
ATOM 1686 C C . LEU A 1 218 ? -15.022 -11.096 3.348 1.00 96.75 218 LEU A C 1
ATOM 1688 O O . LEU A 1 218 ? -14.530 -11.189 4.476 1.00 96.75 218 LEU A O 1
ATOM 1692 N N . PRO A 1 219 ? -15.080 -12.151 2.516 1.00 97.00 219 PRO A N 1
ATOM 1693 C CA . PRO A 1 219 ? -14.445 -13.427 2.826 1.00 97.00 219 PRO A CA 1
ATOM 1694 C C . PRO A 1 219 ? -12.931 -13.274 3.009 1.00 97.00 219 PRO A C 1
ATOM 1696 O O . PRO A 1 219 ? -12.275 -12.605 2.207 1.00 97.00 219 PRO A O 1
ATOM 1699 N N . GLN A 1 220 ? -12.407 -13.917 4.053 1.00 97.06 220 GLN A N 1
ATOM 1700 C CA . GLN A 1 220 ? -10.975 -14.057 4.334 1.00 97.06 220 GLN A CA 1
ATOM 1701 C C . GLN A 1 220 ? -10.328 -15.095 3.400 1.00 97.06 220 GLN A C 1
ATOM 1703 O O . GLN A 1 220 ? -11.028 -15.945 2.848 1.00 97.06 220 GLN A O 1
ATOM 1708 N N . ARG A 1 221 ? -8.999 -15.055 3.262 1.00 94.38 221 ARG A N 1
ATOM 1709 C CA . ARG A 1 221 ? -8.198 -16.015 2.488 1.00 94.38 221 ARG A CA 1
ATOM 1710 C C . ARG A 1 221 ? -7.094 -16.653 3.329 1.00 94.38 221 ARG A C 1
ATOM 1712 O O . ARG A 1 221 ? -6.626 -16.065 4.299 1.00 94.38 221 ARG A O 1
ATOM 1719 N N . ASP A 1 222 ? -6.664 -17.852 2.952 1.00 93.38 222 ASP A N 1
ATOM 1720 C CA . ASP A 1 222 ? -5.599 -18.580 3.654 1.00 93.38 222 ASP A CA 1
ATOM 1721 C C . ASP A 1 222 ? -4.180 -18.197 3.195 1.00 93.38 222 ASP A C 1
ATOM 1723 O O . ASP A 1 222 ? -3.210 -18.537 3.869 1.00 93.38 222 ASP A O 1
ATOM 1727 N N . GLY A 1 223 ? -4.059 -17.457 2.087 1.00 92.56 223 GLY A N 1
ATOM 1728 C CA . GLY A 1 223 ? -2.787 -17.013 1.518 1.00 92.56 223 GLY A CA 1
ATOM 1729 C C . GLY A 1 223 ? -2.068 -18.063 0.668 1.00 92.56 223 GLY A C 1
ATOM 1730 O O . GLY A 1 223 ? -0.931 -17.831 0.264 1.00 92.56 223 GLY A O 1
ATOM 1731 N N . SER A 1 224 ? -2.708 -19.199 0.369 1.00 92.06 224 SER A N 1
ATOM 1732 C CA . SER A 1 224 ? -2.138 -20.248 -0.491 1.00 92.06 224 SER A CA 1
ATOM 1733 C C . SER A 1 224 ? -1.853 -19.779 -1.926 1.00 92.06 224 SER A C 1
ATOM 1735 O O . SER A 1 224 ? -0.981 -20.334 -2.593 1.00 92.06 224 SER A O 1
ATOM 1737 N N . ASP A 1 225 ? -2.552 -18.733 -2.368 1.00 88.00 225 ASP A N 1
ATOM 1738 C CA . ASP A 1 225 ? -2.444 -18.062 -3.664 1.00 88.00 225 ASP A CA 1
ATOM 1739 C C . ASP A 1 225 ? -1.454 -16.879 -3.673 1.00 88.00 225 ASP A C 1
ATOM 1741 O O . ASP A 1 225 ? -1.318 -16.192 -4.684 1.00 88.00 225 ASP A O 1
ATOM 1745 N N . HIS A 1 226 ? -0.763 -16.623 -2.562 1.00 90.75 226 HIS A N 1
ATOM 1746 C CA . HIS A 1 226 ? 0.186 -15.521 -2.417 1.00 90.75 226 HIS A CA 1
ATOM 1747 C C . HIS A 1 226 ? 1.642 -16.001 -2.458 1.00 90.75 226 HIS A C 1
ATOM 1749 O O . HIS A 1 226 ? 1.941 -17.177 -2.238 1.00 90.75 226 HIS A O 1
ATOM 1755 N N . ALA A 1 227 ? 2.577 -15.081 -2.714 1.00 81.56 227 ALA A N 1
ATOM 1756 C CA . ALA A 1 227 ? 4.001 -15.373 -2.618 1.00 81.56 227 ALA A CA 1
ATOM 1757 C C . ALA A 1 227 ? 4.329 -15.945 -1.224 1.00 81.56 227 ALA A C 1
ATOM 1759 O O . ALA A 1 227 ? 3.885 -15.437 -0.198 1.00 81.56 227 ALA A O 1
ATOM 1760 N N . GLY A 1 228 ? 5.082 -17.045 -1.175 1.00 77.50 228 GLY A N 1
ATOM 1761 C CA . GLY A 1 228 ? 5.319 -17.817 0.053 1.00 77.50 228 GLY A CA 1
ATOM 1762 C C . GLY A 1 228 ? 4.298 -18.934 0.311 1.00 77.50 228 GLY A C 1
ATOM 1763 O O . GLY A 1 228 ? 4.675 -19.939 0.903 1.00 77.50 228 GLY A O 1
ATOM 1764 N N . GLY A 1 229 ? 3.062 -18.835 -0.190 1.00 85.94 229 GLY A N 1
ATOM 1765 C CA . GLY A 1 229 ? 2.051 -19.903 -0.212 1.00 85.94 229 GLY A CA 1
ATOM 1766 C C . GLY A 1 229 ? 1.952 -20.717 1.083 1.00 85.94 229 GLY A C 1
ATOM 1767 O O . GLY A 1 229 ? 1.418 -20.267 2.091 1.00 85.94 229 GLY A O 1
ATOM 1768 N N . LYS A 1 230 ? 2.503 -21.937 1.072 1.00 85.44 230 LYS A N 1
ATOM 1769 C CA . LYS A 1 230 ? 2.513 -22.855 2.229 1.00 85.44 230 LYS A CA 1
ATOM 1770 C C . LYS A 1 230 ? 3.263 -22.331 3.466 1.00 85.44 230 LYS A C 1
ATOM 1772 O O . LYS A 1 230 ? 3.063 -22.864 4.552 1.00 85.44 230 LYS A O 1
ATOM 1777 N N . ASP A 1 231 ? 4.133 -21.338 3.297 1.00 89.12 231 ASP A N 1
ATOM 1778 C CA . ASP A 1 231 ? 4.948 -20.757 4.367 1.00 89.12 231 ASP A CA 1
ATOM 1779 C C . ASP A 1 231 ? 4.215 -19.614 5.099 1.00 89.12 231 ASP A C 1
ATOM 1781 O O . ASP A 1 231 ? 4.757 -19.040 6.043 1.00 89.12 231 ASP A O 1
ATOM 1785 N N . ILE A 1 232 ? 2.982 -19.280 4.695 1.00 93.00 232 ILE A N 1
ATOM 1786 C CA . ILE A 1 232 ? 2.131 -18.322 5.408 1.00 93.00 232 ILE A CA 1
ATOM 1787 C C . ILE A 1 232 ? 1.703 -18.912 6.756 1.00 93.00 232 ILE A C 1
ATOM 1789 O O . ILE A 1 232 ? 1.030 -19.941 6.833 1.00 93.00 232 ILE A O 1
ATOM 1793 N N . VAL A 1 233 ? 2.064 -18.231 7.845 1.00 92.19 233 VAL A N 1
ATOM 1794 C CA . VAL A 1 233 ? 1.810 -18.713 9.211 1.00 92.19 233 VAL A CA 1
ATOM 1795 C C . VAL A 1 233 ? 0.595 -18.016 9.817 1.00 92.19 233 VAL A C 1
ATOM 1797 O O . VAL A 1 233 ? 0.586 -16.796 9.973 1.00 92.19 233 VAL A O 1
ATOM 1800 N N . SER A 1 234 ? -0.403 -18.783 10.261 1.00 95.62 234 SER A N 1
ATOM 1801 C CA . SER A 1 234 ? -1.612 -18.272 10.938 1.00 95.62 234 SER A CA 1
ATOM 1802 C C . SER A 1 234 ? -2.259 -17.088 10.190 1.00 95.62 234 SER A C 1
ATOM 1804 O O . SER A 1 234 ? -2.277 -15.967 10.710 1.00 95.62 234 SER A O 1
ATOM 1806 N N . PRO A 1 235 ? -2.777 -17.303 8.965 1.00 96.00 235 PRO A N 1
ATOM 1807 C CA . PRO A 1 235 ? -3.245 -16.227 8.081 1.00 96.00 235 PRO A CA 1
ATOM 1808 C C . PRO A 1 235 ? -4.399 -15.398 8.665 1.00 96.00 235 PRO A C 1
ATOM 1810 O O . PRO A 1 235 ? -4.574 -14.240 8.301 1.00 96.00 235 PRO A O 1
ATOM 1813 N N . TYR A 1 236 ? -5.173 -15.967 9.591 1.00 97.00 236 TYR A N 1
ATOM 1814 C CA . TYR A 1 236 ? -6.347 -15.324 10.191 1.00 97.00 236 TYR A CA 1
ATOM 1815 C C . TYR A 1 236 ? -6.042 -14.514 11.461 1.00 97.00 236 TYR A C 1
ATOM 1817 O O . TYR A 1 236 ? -6.945 -13.896 12.022 1.00 97.00 236 TYR A O 1
ATOM 1825 N N . SER A 1 237 ? -4.793 -14.514 11.937 1.00 97.75 237 SER A N 1
ATOM 1826 C CA . SER A 1 237 ? -4.377 -13.696 13.082 1.00 97.75 237 SER A CA 1
ATOM 1827 C C . SER A 1 237 ? -4.263 -12.211 12.715 1.00 97.75 237 SER A C 1
ATOM 1829 O O . SER A 1 237 ? -4.226 -11.848 11.541 1.00 97.75 237 SER A O 1
ATOM 1831 N N . LEU A 1 238 ? -4.181 -11.341 13.725 1.00 97.69 238 LEU A N 1
ATOM 1832 C CA . LEU A 1 238 ? -3.894 -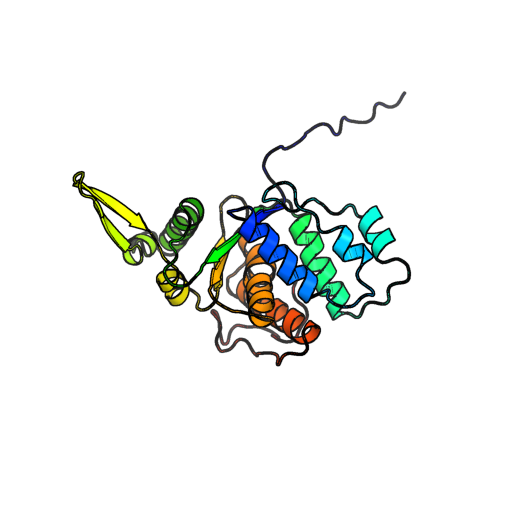9.920 13.519 1.00 97.69 238 LEU A CA 1
ATOM 1833 C C . LEU A 1 238 ? -2.476 -9.706 12.951 1.00 97.69 238 LEU A C 1
ATOM 1835 O O . LEU A 1 238 ? -1.559 -10.458 13.307 1.00 97.69 238 LEU A O 1
ATOM 1839 N N . PRO A 1 239 ? -2.280 -8.695 12.085 1.00 95.94 239 PRO A N 1
ATOM 1840 C CA . PRO A 1 239 ? -0.965 -8.346 11.564 1.00 95.94 239 PRO A CA 1
ATOM 1841 C C . PRO A 1 239 ? -0.065 -7.743 12.648 1.00 95.94 239 PRO A C 1
ATOM 1843 O O . PRO A 1 239 ? -0.521 -7.282 13.698 1.00 95.94 239 PRO A O 1
ATOM 1846 N N . TYR A 1 240 ? 1.232 -7.719 12.364 1.00 86.56 240 TYR A N 1
ATOM 1847 C CA . TYR A 1 240 ? 2.219 -6.997 13.152 1.00 86.56 240 TYR A CA 1
ATOM 1848 C C . TYR A 1 240 ? 2.056 -5.499 12.898 1.00 86.56 240 TYR A C 1
ATOM 1850 O O . TYR A 1 240 ? 2.016 -5.048 11.755 1.00 86.56 240 TYR A O 1
ATOM 1858 N N . THR A 1 241 ? 1.947 -4.719 13.970 1.00 76.50 241 THR A N 1
ATOM 1859 C CA . THR A 1 241 ? 1.713 -3.270 13.882 1.00 76.50 241 THR A CA 1
ATOM 1860 C C . THR A 1 241 ? 2.939 -2.439 14.249 1.00 76.50 241 THR A C 1
ATOM 1862 O O . THR A 1 241 ? 2.907 -1.221 14.064 1.00 76.50 241 THR A O 1
ATOM 1865 N N . LYS A 1 242 ? 4.001 -3.063 14.780 1.00 66.19 242 LYS A N 1
ATOM 1866 C CA . LYS A 1 242 ? 5.241 -2.426 15.240 1.00 66.19 242 LYS A CA 1
ATOM 1867 C C . LYS A 1 242 ? 6.436 -3.334 15.091 1.00 66.19 242 LYS A C 1
ATOM 1869 O O . LYS A 1 242 ? 6.274 -4.558 14.947 1.00 66.19 242 LYS A O 1
#

Secondary structure (DSSP, 8-state):
--PPP-------S--EEEESSHHHHHHHHHHHHHHT-SGGGHHHHHH--EETTEEPP--HHHHHHHHTT----HHHHHHHHHHHHHHT-SSEEEEEEE-TTPBPPHHHHHHHHHHHHHH-TTTTHHHHH-EEEE-TTS-EEEE-BHHHHHHHHTTEEEEE-SSEEEEEEES--HHHHHHHHHIIIIIIHHHHHTT--HHHHHHHHHHHHHHHHHHTT-----STTSTTGGG---TTSPPP--

Sequence (242 aa):
NKVLPDSNNSDPTGMEIRGVTKSDAEEFKSDVHLILGDSKFDNLRSLISLKGKKFQQIPDAALADALDGVTCSEDEMAYISLLVNTINSKEVHSIEYLKDGEEVSSSGYSDINKYLNSIDPDSKIGDAYRKREERSDGSTRYYYDDATIQTLGGEGFNVPTSKGSHSFIRGVQDKLKAVTSAHELLGHGLPSARKESPVHNNTNAIRTDNLVRRLLRLPQRDGSDHAGGKDIVSPYSLPYTK

Radius of gyration: 18.95 Å; chains: 1; bounding box: 44×50×68 Å

pLDDT: mean 90.92, std 14.36, range [31.31, 98.69]